Protein AF-A0A353PHM6-F1 (afdb_monomer_lite)

Foldseek 3Di:
DWQVQLEPDPCVLVVLVVLVVVLCVPVVDPPDDSVNFRVLADDDDPLRGHLFHDKDKDQQVPPAQLSVVVVLCVVLDPQKKKKDKDKDQDDPVVVVVCVVLDLWDKAFFPVQFDDPVPVGTIGIIIIIDDPVSDPDSVSVSCCCCPRVVCPQWVKIFIFRNVLVVLVSVQRPDPDDDPVSSVSNSVGTQWMWTHHPVSSIIMITGD

Sequence (206 aa):
MNILDFTSDVSIEAKIIKQLEIIRKIAGRENYNRDYFIKQIGTPDTSLLGSFQSIKFIDVYCKNMKEIYDIIKEIAKDNIMIITEWTFMLFNSDKEDFNKDSHGEIIPAYPNLKDDRNDKPYYKYYCLIDDKSFQTYEEMNIFLENWLRGFDSYSGYIIKKDQIDICKTYLFENKKSLPLEMNFKNSIIGFFSGTHECNTLVVMTK

Secondary structure (DSSP, 8-state):
--GGGGB--TTHHHHHHHHHHHHHHHH--TT--HHHHHHHS----GGGTT-BSEEEEEE-TT--HHHHHHHHHHHH-SSEEEEEEEEE---HHHHHHHHHH-SSEEEEEEEEE---TTSSPPEEEEEEE-GGG-SSHHHHHHHHHHTS---TT--EEEEEGGGHHHHHHHHH-SS--HHHHHHHHHHEEEEEEEEGGGTEEEEEE-

Structure (mmCIF, N/CA/C/O backbone):
data_AF-A0A353PHM6-F1
#
_entry.id   AF-A0A353PHM6-F1
#
loop_
_atom_site.group_PDB
_atom_site.id
_atom_site.type_symbol
_atom_site.label_atom_id
_atom_site.label_alt_id
_atom_site.label_comp_id
_atom_site.label_asym_id
_atom_site.label_entity_id
_atom_site.label_seq_id
_atom_site.pdbx_PDB_ins_code
_atom_site.Cartn_x
_atom_site.Cartn_y
_atom_site.Cartn_z
_atom_site.occupancy
_atom_site.B_iso_or_equiv
_atom_site.auth_seq_id
_atom_site.auth_comp_id
_atom_site.auth_asym_id
_atom_site.auth_atom_id
_atom_site.pdbx_PDB_model_num
ATOM 1 N N . MET A 1 1 ? -5.404 -15.471 -7.646 1.00 77.19 1 MET A N 1
ATOM 2 C CA . MET A 1 1 ? -6.013 -14.147 -7.452 1.00 77.19 1 MET A CA 1
ATOM 3 C C . MET A 1 1 ? -5.019 -13.111 -7.922 1.00 77.19 1 MET A C 1
ATOM 5 O O . MET A 1 1 ? -3.826 -13.325 -7.725 1.00 77.19 1 MET A O 1
ATOM 9 N N . ASN A 1 2 ? -5.471 -12.062 -8.585 1.00 81.69 2 ASN A N 1
ATOM 10 C CA . ASN A 1 2 ? -4.629 -10.970 -9.045 1.00 81.69 2 ASN A CA 1
ATOM 11 C C . ASN A 1 2 ? -5.325 -9.625 -8.789 1.00 81.69 2 ASN A C 1
ATOM 13 O O . ASN A 1 2 ? -6.474 -9.595 -8.355 1.00 81.69 2 ASN A O 1
ATOM 17 N N . ILE A 1 3 ? -4.633 -8.513 -9.044 1.00 80.44 3 ILE A N 1
ATOM 18 C CA . ILE A 1 3 ? -5.159 -7.170 -8.764 1.00 80.44 3 ILE A CA 1
ATOM 19 C C . ILE A 1 3 ? -6.504 -6.865 -9.454 1.00 80.44 3 ILE A C 1
ATOM 21 O O . ILE A 1 3 ? -7.303 -6.102 -8.916 1.00 80.44 3 ILE A O 1
ATOM 25 N N . LEU A 1 4 ? -6.792 -7.498 -10.597 1.00 82.75 4 LEU A N 1
ATOM 26 C CA . LEU A 1 4 ? -8.050 -7.342 -11.335 1.00 82.75 4 LEU A CA 1
ATOM 27 C C . LEU A 1 4 ? -9.253 -7.917 -10.576 1.00 82.75 4 LEU A C 1
ATOM 29 O O . LEU A 1 4 ? -10.362 -7.428 -10.744 1.00 82.75 4 LEU A O 1
ATOM 33 N N . ASP A 1 5 ? -9.049 -8.906 -9.702 1.00 87.06 5 ASP A N 1
ATOM 34 C CA . ASP A 1 5 ? -10.140 -9.521 -8.929 1.00 87.06 5 ASP A CA 1
ATOM 35 C C . ASP A 1 5 ? -10.712 -8.561 -7.860 1.00 87.06 5 ASP A C 1
ATOM 37 O O . ASP A 1 5 ? -11.801 -8.765 -7.315 1.00 87.06 5 ASP A O 1
ATOM 41 N N . PHE A 1 6 ? -9.982 -7.491 -7.535 1.00 88.00 6 PHE A N 1
ATOM 42 C CA . PHE A 1 6 ? -10.329 -6.552 -6.464 1.00 88.00 6 PHE A CA 1
ATOM 43 C C . PHE A 1 6 ? -11.057 -5.302 -6.946 1.00 88.00 6 PHE A C 1
ATOM 45 O O . PHE A 1 6 ? -11.470 -4.467 -6.137 1.00 88.00 6 PHE A O 1
ATOM 52 N N . THR A 1 7 ? -11.230 -5.183 -8.254 1.00 83.38 7 THR A N 1
ATOM 53 C CA . THR A 1 7 ? -11.738 -3.989 -8.904 1.00 83.38 7 THR A CA 1
ATOM 54 C C . THR A 1 7 ? -12.927 -4.313 -9.792 1.00 83.38 7 THR A C 1
ATOM 56 O O . THR A 1 7 ? -12.974 -5.347 -10.451 1.00 83.38 7 THR A O 1
ATOM 59 N N . SER A 1 8 ? -13.915 -3.422 -9.791 1.00 75.50 8 SER A N 1
ATOM 60 C CA . SER A 1 8 ? -15.085 -3.512 -10.667 1.00 75.50 8 SER A CA 1
ATOM 61 C C . SER A 1 8 ? -14.889 -2.816 -12.022 1.00 75.50 8 SER A C 1
ATOM 63 O O . SER A 1 8 ? -15.801 -2.823 -12.850 1.00 75.50 8 SER A O 1
ATOM 65 N N . ASP A 1 9 ? -13.724 -2.209 -12.269 1.00 75.88 9 ASP A N 1
ATOM 66 C CA . ASP A 1 9 ? -13.453 -1.441 -13.483 1.00 75.88 9 ASP A CA 1
ATOM 67 C C . ASP A 1 9 ? -12.959 -2.349 -14.624 1.00 75.88 9 ASP A C 1
ATOM 69 O O . ASP A 1 9 ? -11.822 -2.821 -14.664 1.00 75.88 9 ASP A O 1
ATOM 73 N N . VAL A 1 10 ? -13.836 -2.553 -15.609 1.00 71.88 10 VAL A N 1
ATOM 74 C CA . VAL A 1 10 ? -13.580 -3.377 -16.802 1.00 71.88 10 VAL A CA 1
ATOM 75 C C . VAL A 1 10 ? -12.500 -2.804 -17.731 1.00 71.88 10 VAL A C 1
ATOM 77 O O . VAL A 1 10 ? -12.007 -3.511 -18.606 1.00 71.88 10 VAL A O 1
ATOM 80 N N . SER A 1 11 ? -12.106 -1.536 -17.564 1.00 77.19 11 SER A N 1
ATOM 81 C CA . SER A 1 11 ? -11.100 -0.872 -18.410 1.00 77.19 11 SER A CA 1
ATOM 82 C C . SER A 1 11 ? -9.655 -1.090 -17.949 1.00 77.19 11 SER A C 1
ATOM 84 O O . SER A 1 11 ? -8.713 -0.598 -18.580 1.00 77.19 11 SER A O 1
ATOM 86 N N . ILE A 1 12 ? -9.447 -1.818 -16.851 1.00 77.50 12 ILE A N 1
ATOM 87 C CA . ILE A 1 12 ? -8.139 -1.897 -16.194 1.00 77.50 12 ILE A CA 1
ATOM 88 C C . ILE A 1 12 ? -7.093 -2.616 -17.028 1.00 77.50 12 ILE A C 1
ATOM 90 O O . ILE A 1 12 ? -5.936 -2.198 -17.027 1.00 77.50 12 ILE A O 1
ATOM 94 N N . GLU A 1 13 ? -7.480 -3.630 -17.798 1.00 79.00 13 GLU A N 1
ATOM 95 C CA . GLU A 1 13 ? -6.532 -4.313 -18.676 1.00 79.00 13 GLU A CA 1
ATOM 96 C C . GLU A 1 13 ? -5.909 -3.342 -19.694 1.00 79.00 13 GLU A C 1
ATOM 98 O O . GLU A 1 13 ? -4.688 -3.313 -19.861 1.00 79.00 13 GLU A O 1
ATOM 103 N N . ALA A 1 14 ? -6.716 -2.456 -20.286 1.00 80.25 14 ALA A N 1
ATOM 104 C CA . ALA A 1 14 ? -6.223 -1.421 -21.193 1.00 80.25 14 ALA A CA 1
ATOM 105 C C . ALA A 1 14 ? -5.304 -0.410 -20.480 1.00 80.25 14 ALA A C 1
ATOM 107 O O . ALA A 1 14 ? -4.295 0.019 -21.047 1.00 80.25 14 ALA A O 1
ATOM 108 N N . LYS A 1 15 ? -5.605 -0.055 -19.220 1.00 81.81 15 LYS A N 1
ATOM 109 C CA . LYS A 1 15 ? -4.747 0.820 -18.399 1.00 81.81 15 LYS A CA 1
ATOM 110 C C . LYS A 1 15 ? -3.383 0.178 -18.109 1.00 81.81 15 LYS A C 1
ATOM 112 O O . LYS A 1 15 ? -2.370 0.868 -18.214 1.00 81.81 15 LYS A O 1
ATOM 117 N N . ILE A 1 16 ? -3.344 -1.126 -17.819 1.00 81.94 16 ILE A N 1
ATOM 118 C CA . ILE A 1 16 ? -2.096 -1.881 -17.602 1.00 81.94 16 ILE A CA 1
ATOM 119 C C . ILE A 1 16 ? -1.245 -1.903 -18.871 1.00 81.94 16 ILE A C 1
ATOM 121 O O . ILE A 1 16 ? -0.046 -1.630 -18.809 1.00 81.94 16 ILE A O 1
ATOM 125 N N . ILE A 1 17 ? -1.852 -2.194 -20.026 1.00 82.88 17 ILE A N 1
ATOM 126 C CA . ILE A 1 17 ? -1.135 -2.227 -21.309 1.00 82.88 17 ILE A CA 1
ATOM 127 C C . ILE A 1 17 ? -0.495 -0.864 -21.594 1.00 82.88 17 ILE A C 1
ATOM 129 O O . ILE A 1 17 ? 0.699 -0.796 -21.883 1.00 82.88 17 ILE A O 1
ATOM 133 N N . LYS A 1 18 ? -1.250 0.227 -21.419 1.00 83.88 18 LYS A N 1
ATOM 134 C CA . LYS A 1 18 ? -0.735 1.589 -21.605 1.00 83.88 18 LYS A CA 1
ATOM 135 C C . LYS A 1 18 ? 0.420 1.916 -20.649 1.00 83.88 18 LYS A C 1
ATOM 137 O O . LYS A 1 18 ? 1.398 2.531 -21.069 1.00 83.88 18 LYS A O 1
ATOM 142 N N . GLN A 1 19 ? 0.339 1.499 -19.383 1.00 82.81 19 GLN A N 1
ATOM 143 C CA . GLN A 1 19 ? 1.427 1.706 -18.422 1.00 82.81 19 GLN A CA 1
ATOM 144 C C . GLN A 1 19 ? 2.690 0.934 -18.823 1.00 82.81 19 GLN A C 1
ATOM 146 O O . GLN A 1 19 ? 3.793 1.476 -18.767 1.00 82.81 19 GLN A O 1
ATOM 151 N N . LEU A 1 20 ? 2.542 -0.305 -19.291 1.00 80.88 20 LEU A N 1
ATOM 152 C CA . LEU A 1 20 ? 3.661 -1.106 -19.786 1.00 80.88 20 LEU A CA 1
ATOM 153 C C . LEU A 1 20 ? 4.348 -0.479 -20.997 1.00 80.88 20 LEU A C 1
ATOM 155 O O . LEU A 1 20 ? 5.573 -0.527 -21.090 1.00 80.88 20 LEU A O 1
ATOM 159 N N . GLU A 1 21 ? 3.598 0.146 -21.904 1.00 81.94 21 GLU A N 1
ATOM 160 C CA . GLU A 1 21 ? 4.183 0.901 -23.017 1.00 81.94 21 GLU A CA 1
ATOM 161 C C . GLU A 1 21 ? 5.034 2.082 -22.534 1.00 81.94 21 GLU A C 1
ATOM 163 O O . GLU A 1 21 ? 6.102 2.333 -23.095 1.00 81.94 21 GLU A O 1
ATOM 168 N N . ILE A 1 22 ? 4.591 2.790 -21.491 1.00 80.19 22 ILE A N 1
ATOM 169 C CA . ILE A 1 22 ? 5.352 3.888 -20.879 1.00 80.19 22 ILE A CA 1
ATOM 170 C C . ILE A 1 22 ? 6.633 3.346 -20.234 1.00 80.19 22 ILE A C 1
ATOM 172 O O . ILE A 1 22 ? 7.719 3.835 -20.547 1.00 80.19 22 ILE A O 1
ATOM 176 N N . ILE A 1 23 ? 6.530 2.290 -19.418 1.00 76.25 23 ILE A N 1
ATOM 177 C CA . ILE A 1 23 ? 7.682 1.647 -18.762 1.00 76.25 23 ILE A CA 1
ATOM 178 C C . ILE A 1 23 ? 8.711 1.194 -19.802 1.00 76.25 23 ILE A C 1
ATOM 180 O O . ILE A 1 23 ? 9.900 1.468 -19.652 1.00 76.25 23 ILE A O 1
ATOM 184 N N . ARG A 1 24 ? 8.272 0.538 -20.882 1.00 75.38 24 ARG A N 1
ATOM 185 C CA . ARG A 1 24 ? 9.161 0.078 -21.962 1.00 75.38 24 ARG A CA 1
ATOM 186 C C . ARG A 1 24 ? 9.899 1.241 -22.626 1.00 75.38 24 ARG A C 1
ATOM 188 O O . ARG A 1 24 ? 11.096 1.121 -22.874 1.00 75.38 24 ARG A O 1
ATOM 195 N N . LYS A 1 25 ? 9.211 2.365 -22.867 1.00 77.06 25 LYS A N 1
ATOM 196 C CA . LYS A 1 25 ? 9.802 3.576 -23.462 1.00 77.06 25 LYS A CA 1
ATOM 197 C C . LYS A 1 25 ? 10.816 4.260 -22.543 1.00 77.06 25 LYS A C 1
ATOM 199 O O . LYS A 1 25 ? 11.840 4.716 -23.036 1.00 77.06 25 LYS A O 1
ATOM 204 N N . ILE A 1 26 ? 10.538 4.340 -21.240 1.00 70.00 26 ILE A N 1
ATOM 205 C CA . ILE A 1 26 ? 11.390 5.049 -20.269 1.00 70.00 26 ILE A CA 1
ATOM 206 C C . ILE A 1 26 ? 12.576 4.183 -19.830 1.00 70.00 26 ILE A C 1
ATOM 208 O O . ILE A 1 26 ? 13.708 4.654 -19.796 1.00 70.00 26 ILE A O 1
ATOM 212 N N . ALA A 1 27 ? 12.333 2.911 -19.510 1.00 64.44 27 ALA A N 1
ATOM 213 C CA . ALA A 1 27 ? 13.352 2.023 -18.956 1.00 64.44 27 ALA A CA 1
ATOM 214 C C . ALA A 1 27 ? 14.189 1.301 -20.027 1.00 64.44 27 ALA A C 1
ATOM 216 O O . ALA A 1 27 ? 15.200 0.692 -19.683 1.00 64.44 27 ALA A O 1
ATOM 217 N N . GLY A 1 28 ? 13.762 1.305 -21.298 1.00 62.81 28 GLY A N 1
ATOM 218 C CA . GLY A 1 28 ? 14.409 0.536 -22.371 1.00 62.81 28 GLY A CA 1
ATOM 219 C C . GLY A 1 28 ? 14.336 -0.983 -22.159 1.00 62.81 28 GLY A C 1
ATOM 220 O O . GLY A 1 28 ? 15.187 -1.723 -22.647 1.00 62.81 28 GLY A O 1
ATOM 221 N N . ARG A 1 29 ? 13.357 -1.461 -21.378 1.00 63.47 29 ARG A N 1
ATOM 222 C CA . ARG A 1 29 ? 13.222 -2.868 -20.966 1.00 63.47 29 ARG A CA 1
ATOM 223 C C . ARG A 1 29 ? 12.022 -3.513 -21.655 1.00 63.47 29 ARG A C 1
ATOM 225 O O . ARG A 1 29 ? 10.895 -3.391 -21.183 1.00 63.47 29 ARG A O 1
ATOM 232 N N . GLU A 1 30 ? 12.261 -4.233 -22.749 1.00 63.78 30 GLU A N 1
ATOM 233 C CA . GLU A 1 30 ? 11.205 -4.906 -23.531 1.00 63.78 30 GLU A CA 1
ATOM 234 C C . GLU A 1 30 ? 10.595 -6.137 -22.829 1.00 63.78 30 GLU A C 1
ATOM 236 O O . GLU A 1 30 ? 9.500 -6.576 -23.180 1.00 63.78 30 GLU A O 1
ATOM 241 N N . ASN A 1 31 ? 11.260 -6.666 -21.795 1.00 65.81 31 ASN A N 1
ATOM 242 C CA . ASN A 1 31 ? 10.928 -7.961 -21.187 1.00 65.81 31 ASN A CA 1
ATOM 243 C C . ASN A 1 31 ? 9.680 -7.962 -20.285 1.00 65.81 31 ASN A C 1
ATOM 245 O O . ASN A 1 31 ? 9.190 -9.032 -19.924 1.00 65.81 31 ASN A O 1
ATOM 249 N N . TYR A 1 32 ? 9.140 -6.801 -19.907 1.00 70.50 32 TYR A N 1
ATOM 250 C CA . TYR A 1 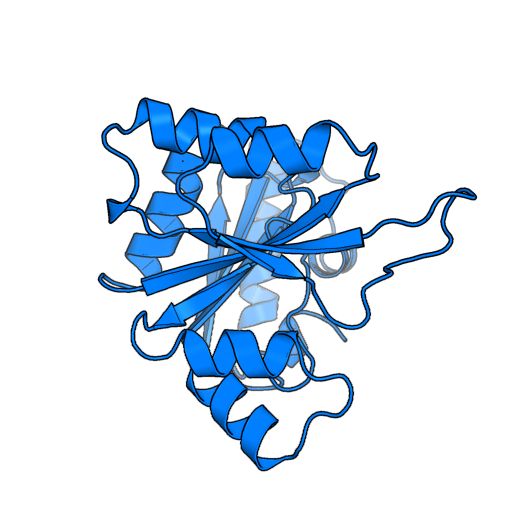32 ? 7.940 -6.748 -19.070 1.00 70.50 32 TYR A CA 1
ATOM 251 C C . TYR A 1 32 ? 6.684 -6.944 -19.918 1.00 70.50 32 TYR A C 1
ATOM 253 O O . TYR A 1 32 ? 6.372 -6.122 -20.782 1.00 70.50 32 TYR A O 1
ATOM 261 N N . ASN A 1 33 ? 5.944 -8.026 -19.675 1.00 75.62 33 ASN A N 1
ATOM 262 C CA . ASN A 1 33 ? 4.617 -8.262 -20.247 1.00 75.62 33 ASN A CA 1
ATOM 263 C C . ASN A 1 33 ? 3.517 -8.109 -19.178 1.00 75.62 33 ASN A C 1
ATOM 265 O O . ASN A 1 33 ? 3.809 -7.963 -17.990 1.00 75.62 33 ASN A O 1
ATOM 269 N N . ARG A 1 34 ? 2.247 -8.126 -19.610 1.00 80.62 34 ARG A N 1
ATOM 270 C CA . ARG A 1 34 ? 1.072 -7.963 -18.735 1.00 80.62 34 ARG A CA 1
ATOM 271 C C . ARG A 1 34 ? 1.111 -8.910 -17.538 1.00 80.62 34 ARG A C 1
ATOM 273 O O . ARG A 1 34 ? 0.949 -8.471 -16.405 1.00 80.62 34 ARG A O 1
ATOM 280 N N . ASP A 1 35 ? 1.348 -10.191 -17.791 1.00 81.81 35 ASP A N 1
ATOM 281 C CA . ASP A 1 35 ? 1.270 -11.223 -16.757 1.00 81.81 35 ASP A CA 1
ATOM 282 C C . ASP A 1 35 ? 2.418 -11.114 -15.754 1.00 81.81 35 ASP A C 1
ATOM 284 O O . ASP A 1 35 ? 2.209 -11.340 -14.564 1.00 81.81 35 ASP A O 1
ATOM 288 N N . TYR A 1 36 ? 3.613 -10.730 -16.211 1.00 79.62 36 TYR A N 1
ATOM 289 C CA . TYR A 1 36 ? 4.734 -10.410 -15.332 1.00 79.62 36 TYR A CA 1
ATOM 290 C C . TYR A 1 36 ? 4.375 -9.249 -14.404 1.00 79.62 36 TYR A C 1
ATOM 292 O O . TYR A 1 36 ? 4.471 -9.377 -13.189 1.00 79.62 36 TYR A O 1
ATOM 300 N N . PHE A 1 37 ? 3.894 -8.141 -14.967 1.00 80.25 37 PHE A N 1
ATOM 301 C CA . PHE A 1 37 ? 3.570 -6.939 -14.203 1.00 80.25 37 PHE A CA 1
ATOM 302 C C . PHE A 1 37 ? 2.471 -7.183 -13.168 1.00 80.25 37 PHE A C 1
ATOM 304 O O . PHE A 1 37 ? 2.629 -6.825 -12.006 1.00 80.25 37 PHE A O 1
ATOM 311 N N . ILE A 1 38 ? 1.399 -7.876 -13.557 1.00 79.38 38 ILE A N 1
ATOM 312 C CA . ILE A 1 38 ? 0.312 -8.244 -12.644 1.00 79.38 38 ILE A CA 1
ATOM 313 C C . ILE A 1 38 ? 0.810 -9.139 -11.501 1.00 79.38 38 ILE A C 1
ATOM 315 O O . ILE A 1 38 ? 0.350 -8.979 -10.375 1.00 79.38 38 ILE A O 1
ATOM 319 N N . LYS A 1 39 ? 1.738 -10.069 -11.766 1.00 79.50 39 LYS A N 1
ATOM 320 C CA . LYS A 1 39 ? 2.296 -10.961 -10.735 1.00 79.50 39 LYS A CA 1
ATOM 321 C C . LYS A 1 39 ? 3.179 -10.241 -9.719 1.00 79.50 39 LYS A C 1
ATOM 323 O O . LYS A 1 39 ? 3.280 -10.722 -8.596 1.00 79.50 39 LYS A O 1
ATOM 328 N N . GLN A 1 40 ? 3.820 -9.143 -10.115 1.00 78.62 40 GLN A N 1
ATOM 329 C CA . GLN A 1 40 ? 4.699 -8.375 -9.230 1.00 78.62 40 GLN A CA 1
ATOM 330 C C . GLN A 1 40 ? 3.937 -7.396 -8.335 1.00 78.62 40 GLN A C 1
ATOM 332 O O . GLN A 1 40 ? 4.471 -6.949 -7.324 1.00 78.62 40 GLN A O 1
ATOM 337 N N . ILE A 1 41 ? 2.693 -7.059 -8.679 1.00 80.81 41 ILE A N 1
ATOM 338 C CA . ILE A 1 41 ? 1.866 -6.202 -7.835 1.00 80.81 41 ILE A CA 1
ATOM 339 C C . ILE A 1 41 ? 1.239 -7.056 -6.732 1.00 80.81 41 ILE A C 1
ATOM 341 O O . ILE A 1 41 ? 0.520 -8.023 -6.994 1.00 80.81 41 ILE A O 1
ATOM 345 N N . GLY A 1 42 ? 1.493 -6.673 -5.486 1.00 80.19 42 GLY A N 1
ATOM 346 C CA . GLY A 1 42 ? 0.876 -7.272 -4.314 1.00 80.19 42 GLY A CA 1
ATOM 347 C C . GLY A 1 42 ? -0.647 -7.157 -4.352 1.00 80.19 42 GLY A C 1
ATOM 348 O O . GLY A 1 42 ? -1.219 -6.185 -4.846 1.00 80.19 42 GLY A O 1
ATOM 349 N N . THR A 1 43 ? -1.319 -8.163 -3.805 1.00 84.88 43 THR A N 1
ATOM 350 C CA . THR A 1 43 ? -2.779 -8.189 -3.681 1.00 84.88 43 THR A CA 1
ATOM 351 C C . THR A 1 43 ? -3.199 -7.940 -2.234 1.00 84.88 43 THR A C 1
ATOM 353 O O . THR A 1 43 ? -2.549 -8.468 -1.327 1.00 84.88 43 THR A O 1
ATOM 356 N N . PRO A 1 44 ? -4.292 -7.197 -1.994 1.00 86.50 44 PRO A N 1
ATOM 357 C CA . PRO A 1 44 ? -4.842 -7.028 -0.655 1.00 86.50 44 PRO A CA 1
ATOM 358 C C . PRO A 1 44 ? -5.467 -8.330 -0.122 1.00 86.50 44 PRO A C 1
ATOM 360 O O . PRO A 1 44 ? -5.568 -9.337 -0.825 1.00 86.50 44 PRO A O 1
ATOM 363 N N . ASP A 1 45 ? -5.899 -8.304 1.139 1.00 86.44 45 ASP A N 1
ATOM 364 C CA . ASP A 1 45 ? -6.644 -9.395 1.776 1.00 86.44 45 ASP A CA 1
ATOM 365 C C . ASP A 1 45 ? -7.928 -9.740 0.993 1.00 86.44 45 ASP A C 1
ATOM 367 O O . ASP A 1 45 ? -8.634 -8.862 0.493 1.00 86.44 45 ASP A O 1
ATOM 371 N N . THR A 1 46 ? -8.247 -11.033 0.892 1.00 88.38 46 THR A N 1
ATOM 372 C CA . THR A 1 46 ? -9.349 -11.556 0.065 1.00 88.38 46 THR A CA 1
ATOM 373 C C . THR A 1 46 ? -10.731 -11.055 0.487 1.00 88.38 46 THR A C 1
ATOM 375 O O . THR A 1 46 ? -11.648 -11.034 -0.333 1.00 88.38 46 THR A O 1
ATOM 378 N N . SER A 1 47 ? -10.893 -10.593 1.731 1.00 88.00 47 SER A N 1
ATOM 379 C CA . SER A 1 47 ? -12.114 -9.907 2.187 1.00 88.00 47 SER A CA 1
ATOM 380 C C . SER A 1 47 ? -12.444 -8.650 1.365 1.00 88.00 47 SER A C 1
ATOM 382 O O . SER A 1 47 ? -13.600 -8.228 1.303 1.00 88.00 47 SER A O 1
ATOM 384 N N . LEU A 1 48 ? -11.453 -8.069 0.678 1.00 91.06 48 LEU A N 1
ATOM 385 C CA . LEU A 1 48 ? -11.594 -6.859 -0.129 1.00 91.06 48 LEU A CA 1
ATOM 386 C C . LEU A 1 48 ? -11.947 -7.134 -1.598 1.00 91.06 48 LEU A C 1
ATOM 388 O O . LEU A 1 48 ? -11.998 -6.186 -2.384 1.00 91.06 48 LEU A O 1
ATOM 392 N N . LEU A 1 49 ? -12.247 -8.376 -1.988 1.00 91.12 49 LEU A N 1
ATOM 393 C CA . LEU A 1 49 ? -12.695 -8.695 -3.349 1.00 91.12 49 LEU A CA 1
ATOM 394 C C . LEU A 1 49 ? -13.838 -7.771 -3.814 1.00 91.12 49 LEU A C 1
ATOM 396 O O . LEU A 1 49 ? -14.778 -7.481 -3.060 1.00 91.12 49 LEU A O 1
ATOM 400 N N . GLY A 1 50 ? -13.706 -7.267 -5.047 1.00 88.06 50 GLY A N 1
ATOM 401 C CA . GLY A 1 50 ? -14.639 -6.322 -5.672 1.00 88.06 50 GLY A CA 1
ATOM 402 C C . GLY A 1 50 ? -14.882 -5.014 -4.906 1.00 88.06 50 GLY A C 1
ATOM 403 O O . GLY A 1 50 ? -15.949 -4.422 -5.058 1.00 88.06 50 GLY A O 1
ATOM 404 N N . SER A 1 51 ? -13.965 -4.582 -4.033 1.00 89.81 51 SER A N 1
ATOM 405 C CA . SER A 1 51 ? -14.198 -3.414 -3.163 1.00 89.81 51 SER A CA 1
ATOM 406 C C . SER A 1 51 ? -13.722 -2.091 -3.749 1.00 89.81 51 SER A C 1
ATOM 408 O O . SER A 1 51 ? -14.141 -1.054 -3.244 1.00 89.81 51 SER A O 1
ATOM 410 N N . PHE A 1 52 ? -12.862 -2.098 -4.769 1.00 90.88 52 PHE A N 1
ATOM 411 C CA . PHE A 1 52 ? -12.277 -0.876 -5.323 1.00 90.88 52 PHE A CA 1
ATOM 412 C C . PHE A 1 52 ? -12.924 -0.491 -6.656 1.00 90.88 52 PHE A C 1
ATOM 414 O O . PHE A 1 52 ? -13.117 -1.327 -7.540 1.00 90.88 52 PHE A O 1
ATOM 421 N N . GLN A 1 53 ? -13.240 0.792 -6.809 1.00 88.56 53 GLN A N 1
ATOM 422 C CA . GLN A 1 53 ? -13.875 1.341 -8.011 1.00 88.56 53 GLN A CA 1
ATOM 423 C C . GLN A 1 53 ? -12.856 1.932 -8.981 1.00 88.56 53 GLN A C 1
ATOM 425 O O . GLN A 1 53 ? -13.126 2.035 -10.176 1.00 88.56 53 GLN A O 1
ATOM 430 N N . SER A 1 54 ? -11.690 2.342 -8.478 1.00 87.31 54 SER A N 1
ATOM 431 C CA . SER A 1 54 ? -10.672 3.004 -9.282 1.00 87.31 54 SER A CA 1
ATOM 432 C C . SER A 1 54 ? -9.294 2.392 -9.068 1.00 87.31 54 SER A C 1
ATOM 434 O O . SER A 1 54 ? -8.980 1.879 -7.994 1.00 87.31 54 SER A O 1
ATOM 436 N N . ILE A 1 55 ? -8.468 2.471 -10.110 1.00 87.25 55 ILE A N 1
ATOM 437 C CA . ILE A 1 55 ? -7.046 2.146 -10.071 1.00 87.25 55 ILE A CA 1
ATOM 438 C C . ILE A 1 55 ? -6.267 3.257 -10.772 1.00 87.25 55 ILE A C 1
ATOM 440 O O . ILE A 1 55 ? -6.661 3.735 -11.846 1.00 87.25 55 ILE A O 1
ATOM 444 N N . LYS A 1 56 ? -5.152 3.659 -10.170 1.00 88.12 56 LYS A N 1
ATOM 445 C CA . LYS A 1 56 ? -4.178 4.584 -10.745 1.00 88.12 56 LYS A CA 1
ATOM 446 C C . LYS A 1 56 ? -2.829 3.890 -10.844 1.00 88.12 56 LYS A C 1
ATOM 448 O O . LYS A 1 56 ? -2.381 3.294 -9.872 1.00 88.12 56 LYS A O 1
ATOM 453 N N . PHE A 1 57 ? -2.197 4.009 -12.006 1.00 86.56 57 PHE A N 1
ATOM 454 C CA . PHE A 1 57 ? -0.804 3.633 -12.225 1.00 86.56 57 PHE A CA 1
ATOM 455 C C . PHE A 1 57 ? 0.024 4.909 -12.267 1.00 86.56 57 PHE A C 1
ATOM 457 O O . PHE A 1 57 ? -0.355 5.867 -12.943 1.00 86.56 57 PHE A O 1
ATOM 464 N N . ILE A 1 58 ? 1.107 4.938 -11.504 1.00 87.25 58 ILE A N 1
ATOM 465 C CA . ILE A 1 58 ? 1.889 6.141 -11.253 1.00 87.25 58 ILE A CA 1
ATOM 466 C C . ILE A 1 58 ? 3.351 5.786 -11.452 1.00 87.25 58 ILE A C 1
ATOM 468 O O . ILE A 1 58 ? 3.857 4.857 -10.827 1.00 87.25 58 ILE A O 1
ATOM 472 N N . ASP A 1 59 ? 4.013 6.533 -12.329 1.00 85.81 59 ASP A N 1
ATOM 473 C CA . ASP A 1 59 ? 5.459 6.461 -12.488 1.00 85.81 59 ASP A CA 1
ATOM 474 C C . ASP A 1 59 ? 6.133 7.101 -11.269 1.00 85.81 59 ASP A C 1
ATOM 476 O O . ASP A 1 59 ? 5.893 8.269 -10.937 1.00 85.81 59 ASP A O 1
ATOM 480 N N . VAL A 1 60 ? 6.943 6.305 -10.581 1.00 85.44 60 VAL A N 1
ATOM 481 C CA . VAL A 1 60 ? 7.715 6.720 -9.410 1.00 85.44 60 VAL A CA 1
ATOM 482 C C . VAL A 1 60 ? 9.218 6.682 -9.674 1.00 85.44 60 VAL A C 1
ATOM 484 O O . VAL A 1 60 ? 10.012 6.703 -8.735 1.00 85.44 60 VAL A O 1
ATOM 487 N N . TYR A 1 61 ? 9.630 6.663 -10.944 1.00 84.06 61 TYR A N 1
ATOM 488 C CA . TYR A 1 61 ? 11.033 6.777 -11.318 1.00 84.06 61 TYR A CA 1
ATOM 489 C C . TYR A 1 61 ? 11.666 8.030 -10.697 1.00 84.06 61 TYR A C 1
ATOM 491 O O . TYR A 1 61 ? 11.119 9.131 -10.780 1.00 84.06 61 TYR A O 1
ATOM 499 N N . CYS A 1 62 ? 12.824 7.841 -10.061 1.00 82.38 62 CYS A N 1
ATOM 500 C CA . CYS A 1 62 ? 13.566 8.870 -9.327 1.00 82.38 62 CYS A CA 1
ATOM 501 C C . CYS A 1 62 ? 12.824 9.532 -8.149 1.00 82.38 62 CYS A C 1
ATOM 503 O O . CYS A 1 62 ? 13.299 10.559 -7.668 1.00 82.38 62 CYS A O 1
ATOM 505 N N . LYS A 1 63 ? 11.705 8.974 -7.665 1.00 87.00 63 LYS A N 1
ATOM 506 C CA . LYS A 1 63 ? 11.038 9.468 -6.450 1.00 87.00 63 LYS A CA 1
ATOM 507 C C . LYS A 1 63 ? 11.606 8.806 -5.198 1.00 87.00 63 LYS A C 1
ATOM 509 O O . LYS A 1 63 ? 11.801 7.590 -5.177 1.00 87.00 63 LYS A O 1
ATOM 514 N N . ASN A 1 64 ? 11.822 9.589 -4.146 1.00 86.38 64 ASN A N 1
ATOM 515 C CA . ASN A 1 64 ? 12.126 9.070 -2.812 1.00 86.38 64 ASN A CA 1
ATOM 516 C C . ASN A 1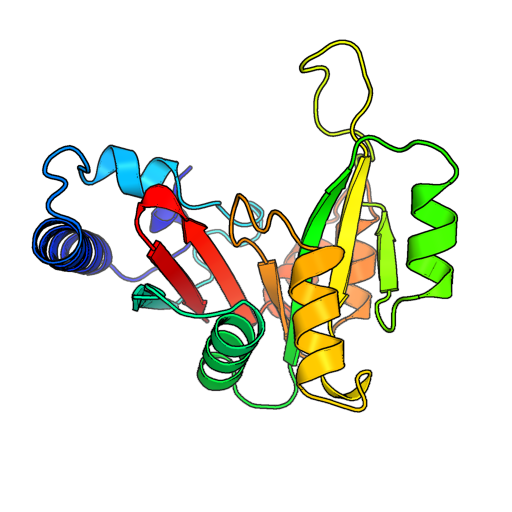 64 ? 10.852 8.575 -2.095 1.00 86.38 64 ASN A C 1
ATOM 518 O O . ASN A 1 64 ? 9.725 8.761 -2.566 1.00 86.38 64 ASN A O 1
ATOM 522 N N . MET A 1 65 ? 11.022 7.923 -0.942 1.00 83.75 65 MET A N 1
ATOM 523 C CA . MET A 1 65 ? 9.905 7.281 -0.236 1.00 83.75 65 MET A CA 1
ATOM 524 C C . MET A 1 65 ? 8.890 8.282 0.309 1.00 83.75 65 MET A C 1
ATOM 526 O O . MET A 1 65 ? 7.687 8.006 0.304 1.00 83.75 65 MET A O 1
ATOM 530 N N . LYS A 1 66 ? 9.342 9.463 0.734 1.00 87.12 66 LYS A N 1
ATOM 531 C CA . LYS A 1 66 ? 8.443 10.519 1.194 1.00 87.12 66 LYS A CA 1
ATOM 532 C C . LYS A 1 66 ? 7.612 11.111 0.051 1.00 87.12 66 LYS A C 1
ATOM 534 O O . LYS A 1 66 ? 6.416 11.321 0.234 1.00 87.12 66 LYS A O 1
ATOM 539 N N . GLU A 1 67 ? 8.187 11.290 -1.137 1.00 90.00 67 GLU A N 1
ATOM 540 C CA . GLU A 1 67 ? 7.438 11.703 -2.333 1.00 90.00 67 GLU A CA 1
ATOM 541 C C . GLU A 1 67 ? 6.370 10.671 -2.720 1.00 90.00 67 GLU A C 1
ATOM 543 O O . GLU A 1 67 ? 5.248 11.035 -3.074 1.00 90.00 67 GLU A O 1
ATOM 548 N N . ILE A 1 68 ? 6.696 9.377 -2.634 1.00 87.75 68 ILE A N 1
ATOM 549 C CA . ILE A 1 68 ? 5.734 8.290 -2.866 1.00 87.75 68 ILE A CA 1
ATOM 550 C C . ILE A 1 68 ? 4.601 8.346 -1.831 1.00 87.75 68 ILE A C 1
ATOM 552 O O . ILE A 1 68 ? 3.429 8.254 -2.203 1.00 87.75 68 ILE A O 1
ATOM 556 N N . TYR A 1 69 ? 4.930 8.543 -0.552 1.00 87.75 69 TYR A N 1
ATOM 557 C CA . TYR A 1 69 ? 3.942 8.720 0.513 1.00 87.75 69 TYR A CA 1
ATOM 558 C C . TYR A 1 69 ? 3.007 9.909 0.236 1.00 87.75 69 TYR A C 1
ATOM 560 O O . TYR A 1 69 ? 1.786 9.771 0.342 1.00 87.75 69 TYR A O 1
ATOM 568 N N . ASP A 1 70 ? 3.559 11.055 -0.168 1.00 89.19 70 ASP A N 1
ATOM 569 C CA . ASP A 1 70 ? 2.780 12.264 -0.454 1.00 89.19 70 ASP A CA 1
ATOM 570 C C . ASP A 1 70 ? 1.802 12.058 -1.613 1.00 89.19 70 ASP A C 1
ATOM 572 O O . ASP A 1 70 ? 0.644 12.465 -1.514 1.00 89.19 70 ASP A O 1
ATOM 576 N N . ILE A 1 71 ? 2.214 11.337 -2.661 1.00 90.50 71 ILE A N 1
ATOM 577 C CA . ILE A 1 71 ? 1.329 10.953 -3.770 1.00 90.50 71 ILE A CA 1
ATOM 578 C C . ILE A 1 71 ? 0.156 10.096 -3.274 1.00 90.50 71 ILE A C 1
ATOM 580 O O . ILE A 1 71 ? -0.993 10.325 -3.664 1.00 90.50 71 ILE A O 1
ATOM 584 N N . ILE A 1 72 ? 0.424 9.097 -2.423 1.00 89.44 72 ILE A N 1
ATOM 585 C CA . ILE A 1 72 ? -0.628 8.228 -1.868 1.00 89.44 72 ILE A CA 1
ATOM 586 C C . ILE A 1 72 ? -1.622 9.067 -1.065 1.00 89.44 72 ILE A C 1
ATOM 588 O O . ILE A 1 72 ? -2.837 8.918 -1.232 1.00 89.44 72 ILE A O 1
ATOM 592 N N . LYS A 1 73 ? -1.112 9.973 -0.229 1.00 87.56 73 LYS A N 1
ATOM 593 C CA . LYS A 1 73 ? -1.926 10.861 0.599 1.00 87.56 73 LYS A CA 1
ATOM 594 C C . LYS A 1 73 ? -2.778 11.811 -0.243 1.00 87.56 73 LYS A C 1
ATOM 596 O O . LYS A 1 73 ? -3.969 11.950 0.025 1.00 87.56 73 LYS A O 1
ATOM 601 N N . GLU A 1 74 ? -2.215 12.397 -1.296 1.00 89.38 74 GLU A N 1
ATOM 602 C CA . GLU A 1 74 ? -2.952 13.266 -2.219 1.00 89.38 74 GLU A CA 1
ATOM 603 C C . GLU A 1 74 ? -4.126 12.519 -2.876 1.00 89.38 74 GLU A C 1
ATOM 605 O O . GLU A 1 74 ? -5.245 13.032 -2.950 1.00 89.38 74 GLU A O 1
ATOM 610 N N . ILE A 1 75 ? -3.907 11.269 -3.295 1.00 86.81 75 ILE A N 1
ATOM 611 C CA . ILE A 1 75 ? -4.949 10.432 -3.909 1.00 86.81 75 ILE A CA 1
ATOM 612 C C . ILE A 1 75 ? -6.045 10.067 -2.906 1.00 86.81 75 ILE A C 1
ATOM 614 O O . ILE A 1 75 ? -7.227 10.056 -3.258 1.00 86.81 75 ILE A O 1
ATOM 618 N N . ALA A 1 76 ? -5.656 9.756 -1.675 1.00 81.69 76 ALA A N 1
ATOM 619 C CA . ALA A 1 76 ? -6.556 9.310 -0.624 1.00 81.69 76 ALA A CA 1
ATOM 620 C C . ALA A 1 76 ? -7.309 10.445 0.092 1.00 81.69 76 ALA A C 1
ATOM 622 O O . ALA A 1 76 ? -8.288 10.160 0.789 1.00 81.69 76 ALA A O 1
ATOM 623 N N . LYS A 1 77 ? -6.904 11.704 -0.144 1.00 79.06 77 LYS A N 1
ATOM 624 C CA . LYS A 1 77 ? -7.334 12.926 0.562 1.00 79.06 77 LYS A CA 1
ATOM 625 C C . LYS A 1 77 ? -6.795 13.000 2.000 1.00 79.06 77 LYS A C 1
ATOM 627 O O . LYS A 1 77 ? -6.278 12.030 2.547 1.00 79.06 77 LYS A O 1
ATOM 632 N N . ASP A 1 78 ? -6.910 14.176 2.617 1.00 64.94 78 ASP A N 1
ATOM 633 C CA . ASP A 1 78 ? -6.416 14.428 3.974 1.00 64.94 78 ASP A CA 1
ATOM 634 C C . ASP A 1 78 ? -7.190 13.649 5.058 1.00 64.94 78 ASP A C 1
ATOM 636 O O . ASP A 1 78 ? -8.390 13.402 4.934 1.00 64.94 78 ASP A O 1
ATOM 640 N N . ASN A 1 79 ? -6.500 13.332 6.163 1.00 72.31 79 ASN A N 1
ATOM 641 C CA . ASN A 1 79 ? -6.971 12.561 7.332 1.00 72.31 79 ASN A CA 1
ATOM 642 C C . ASN A 1 79 ? -7.028 11.032 7.156 1.00 72.31 79 ASN A C 1
ATOM 644 O O . ASN A 1 79 ? -7.976 10.352 7.566 1.00 72.31 79 ASN A O 1
ATOM 648 N N . ILE A 1 80 ? -5.962 10.495 6.579 1.00 80.94 80 ILE A N 1
ATOM 649 C CA . ILE A 1 80 ? -5.761 9.064 6.393 1.00 80.94 80 ILE A CA 1
ATOM 650 C C . ILE A 1 80 ? -4.606 8.568 7.250 1.00 80.94 80 ILE A C 1
ATOM 652 O O . ILE A 1 80 ? -3.825 9.350 7.787 1.00 80.94 80 ILE A O 1
ATOM 656 N N . MET A 1 81 ? -4.489 7.255 7.342 1.00 80.75 81 MET A N 1
ATOM 657 C CA . MET A 1 81 ? -3.312 6.592 7.872 1.00 80.75 81 MET A CA 1
ATOM 658 C C . MET A 1 81 ? -2.960 5.424 6.974 1.00 80.75 81 MET A C 1
ATOM 660 O O . MET A 1 81 ? -3.828 4.825 6.329 1.00 80.75 81 MET A O 1
ATOM 664 N N . ILE A 1 82 ? -1.667 5.146 6.903 1.00 80.94 82 ILE A N 1
ATOM 665 C CA . ILE A 1 82 ? -1.137 4.070 6.085 1.00 80.94 82 ILE A CA 1
ATOM 666 C C . ILE A 1 82 ? -0.721 2.935 7.004 1.00 80.94 82 ILE A C 1
ATOM 668 O O . ILE A 1 82 ? 0.000 3.149 7.978 1.00 80.94 82 ILE A O 1
ATOM 672 N N . ILE A 1 83 ? -1.194 1.736 6.674 1.00 76.75 83 ILE A N 1
ATOM 673 C CA . ILE A 1 83 ? -0.761 0.495 7.303 1.00 76.75 83 ILE A CA 1
ATOM 674 C C . ILE A 1 83 ? 0.032 -0.287 6.268 1.00 76.75 83 ILE A C 1
ATOM 676 O O . ILE A 1 83 ? -0.544 -0.761 5.289 1.00 76.75 83 ILE A O 1
ATOM 680 N N . THR A 1 84 ? 1.332 -0.448 6.478 1.00 74.31 84 THR A N 1
ATOM 681 C CA . THR A 1 84 ? 2.175 -1.257 5.589 1.00 74.31 84 THR A CA 1
ATOM 682 C C . THR A 1 84 ? 2.668 -2.508 6.289 1.00 74.31 84 THR A C 1
ATOM 684 O O . THR A 1 84 ? 2.935 -2.487 7.490 1.00 74.31 84 THR A O 1
ATOM 687 N N . GLU A 1 85 ? 2.768 -3.604 5.539 1.00 71.75 85 GLU A N 1
ATOM 688 C CA . GLU A 1 85 ? 3.435 -4.814 6.016 1.00 71.75 85 GLU A CA 1
ATOM 689 C C . GLU A 1 85 ? 4.937 -4.542 6.161 1.00 71.75 85 GLU A C 1
ATOM 691 O O . GLU A 1 85 ? 5.558 -3.934 5.290 1.00 71.75 85 GLU A O 1
ATOM 696 N N . TRP A 1 86 ? 5.507 -5.012 7.265 1.00 67.75 86 TRP A N 1
ATOM 697 C CA . TRP A 1 86 ? 6.934 -5.021 7.537 1.00 67.75 86 TRP A CA 1
ATOM 698 C C . TRP A 1 86 ? 7.338 -6.440 7.946 1.00 67.75 86 TRP A C 1
ATOM 700 O O . TRP A 1 86 ? 6.844 -6.979 8.938 1.00 67.75 86 TRP A O 1
ATOM 710 N N . THR A 1 87 ? 8.192 -7.082 7.150 1.00 60.53 87 THR A N 1
ATOM 711 C CA . THR A 1 87 ? 8.724 -8.423 7.433 1.00 60.53 87 THR A CA 1
ATOM 712 C C . THR A 1 87 ? 10.191 -8.320 7.802 1.00 60.53 87 THR A C 1
ATOM 714 O O . THR A 1 87 ? 10.974 -7.776 7.024 1.00 60.53 87 THR A O 1
ATOM 717 N N . PHE A 1 88 ? 10.576 -8.871 8.951 1.00 61.66 88 PHE A N 1
ATOM 718 C CA . PHE A 1 88 ? 11.956 -8.803 9.428 1.00 61.66 88 PHE A CA 1
ATOM 719 C C . PHE A 1 88 ? 12.421 -10.147 10.017 1.00 61.66 88 PHE A C 1
ATOM 721 O O . PHE A 1 88 ? 11.639 -10.870 10.645 1.00 61.66 88 PHE A O 1
ATOM 728 N N . MET A 1 89 ? 13.703 -10.482 9.822 1.00 55.94 89 MET A N 1
ATOM 729 C CA . MET A 1 89 ? 14.373 -11.584 10.526 1.00 55.94 89 MET A CA 1
ATOM 730 C C . MET A 1 89 ? 14.808 -11.085 11.900 1.00 55.94 89 MET A C 1
ATOM 732 O O . MET A 1 89 ? 15.876 -10.500 12.028 1.00 55.94 89 MET A O 1
ATOM 736 N N . LEU A 1 90 ? 13.981 -11.260 12.927 1.00 53.84 90 LEU A N 1
ATOM 737 C CA . LEU A 1 90 ? 14.279 -10.665 14.230 1.00 53.84 90 LEU A CA 1
ATOM 738 C C . LEU A 1 90 ? 15.514 -11.283 14.900 1.00 53.84 90 LEU A C 1
ATOM 740 O O . LEU A 1 90 ? 15.490 -12.437 15.332 1.00 53.84 90 LEU A O 1
ATOM 744 N N . PHE A 1 91 ? 16.547 -10.457 15.081 1.00 52.69 91 PHE A N 1
ATOM 745 C CA . PHE A 1 91 ? 17.411 -10.500 16.257 1.00 52.69 91 PHE A CA 1
ATOM 746 C C . PHE A 1 91 ? 16.800 -9.583 17.333 1.00 52.69 91 PHE A C 1
ATOM 748 O O . PHE A 1 91 ? 16.184 -8.570 17.013 1.00 52.69 91 PHE A O 1
ATOM 755 N N . ASN A 1 92 ? 16.932 -9.923 18.621 1.00 53.62 92 ASN A N 1
ATOM 756 C CA . ASN A 1 92 ? 16.279 -9.180 19.716 1.00 53.62 92 ASN A CA 1
ATOM 757 C C . ASN A 1 92 ? 16.654 -7.681 19.791 1.00 53.62 92 ASN A C 1
ATOM 759 O O . ASN A 1 92 ? 15.880 -6.911 20.352 1.00 53.62 92 ASN A O 1
ATOM 763 N N . SER A 1 93 ? 17.794 -7.266 19.228 1.00 53.78 93 SER A N 1
ATOM 764 C CA . SER A 1 93 ? 18.240 -5.864 19.179 1.00 53.78 93 SER A CA 1
ATOM 765 C C . SER A 1 93 ? 17.319 -4.972 18.345 1.00 53.78 93 SER A C 1
ATOM 767 O O . SER A 1 93 ? 16.944 -3.886 18.776 1.00 53.78 93 SER A O 1
ATOM 769 N N . ASP A 1 94 ? 16.862 -5.464 17.195 1.00 57.09 94 ASP A N 1
ATOM 770 C CA . ASP A 1 94 ? 16.266 -4.609 16.160 1.00 57.09 94 ASP A CA 1
ATOM 771 C C . ASP A 1 94 ? 14.832 -4.176 16.522 1.00 57.09 94 ASP A C 1
ATOM 773 O O . ASP A 1 94 ? 14.352 -3.123 16.104 1.00 57.09 94 ASP A O 1
ATOM 777 N N . LYS A 1 95 ? 14.150 -4.961 17.373 1.00 57.00 95 LYS A N 1
ATOM 778 C CA . LYS A 1 95 ? 12.838 -4.608 17.943 1.00 57.00 95 LYS A CA 1
ATOM 779 C C . LYS A 1 95 ? 12.933 -3.477 18.962 1.00 57.00 95 LYS A C 1
ATOM 781 O O . LYS A 1 95 ? 12.025 -2.651 19.054 1.00 57.00 95 LYS A O 1
ATOM 786 N N . GLU A 1 96 ? 13.973 -3.493 19.792 1.00 57.41 96 GLU A N 1
ATOM 787 C CA . GLU A 1 96 ? 14.162 -2.457 20.803 1.00 57.41 96 GLU A CA 1
ATOM 788 C C . GLU A 1 96 ? 14.558 -1.132 20.164 1.00 57.41 96 GLU A C 1
ATOM 790 O O . GLU A 1 96 ? 14.054 -0.097 20.594 1.00 57.41 96 GLU A O 1
ATOM 795 N N . ASP A 1 97 ? 15.388 -1.173 19.124 1.00 57.69 97 ASP A N 1
ATOM 796 C CA . ASP A 1 97 ? 15.818 0.017 18.393 1.00 57.69 97 ASP A CA 1
ATOM 797 C C . ASP A 1 97 ? 14.651 0.642 17.609 1.00 57.69 97 ASP A C 1
ATOM 799 O O . ASP A 1 97 ? 14.456 1.853 17.679 1.00 57.69 97 ASP A O 1
ATOM 803 N N . PHE A 1 98 ? 13.766 -0.165 16.999 1.00 59.72 98 PHE A N 1
ATOM 804 C CA . PHE A 1 98 ? 12.545 0.363 16.371 1.00 59.72 98 PHE A CA 1
ATOM 805 C C . PHE A 1 98 ? 11.674 1.119 17.382 1.00 59.72 98 PHE A C 1
ATOM 807 O O . PHE A 1 98 ? 11.282 2.258 17.142 1.00 59.72 98 PHE A O 1
ATOM 814 N N . ASN A 1 99 ? 11.369 0.507 18.531 1.00 58.28 99 ASN A N 1
ATOM 815 C CA . ASN A 1 99 ? 10.486 1.116 19.534 1.00 58.28 99 ASN A CA 1
ATOM 816 C C . ASN A 1 99 ? 11.097 2.355 20.212 1.00 58.28 99 ASN A C 1
ATOM 818 O O . ASN A 1 99 ? 10.354 3.149 20.787 1.00 58.28 99 ASN A O 1
ATOM 822 N N . LYS A 1 100 ? 12.429 2.499 20.197 1.00 54.59 100 LYS A N 1
ATOM 823 C CA . LYS A 1 100 ? 13.139 3.659 20.755 1.00 54.59 100 LYS A CA 1
ATOM 824 C C . LYS A 1 100 ? 13.206 4.829 19.768 1.00 54.59 100 LYS A C 1
ATOM 826 O O . LYS A 1 100 ? 13.108 5.968 20.216 1.00 54.59 100 LYS A O 1
ATOM 831 N N . ASP A 1 101 ? 13.310 4.548 18.468 1.00 51.25 101 ASP A N 1
ATOM 832 C CA . ASP A 1 101 ? 13.620 5.556 17.444 1.00 51.25 101 ASP A CA 1
ATOM 833 C C . ASP A 1 101 ? 12.444 5.951 16.540 1.00 51.25 101 ASP A C 1
ATOM 835 O O . ASP A 1 101 ? 12.594 6.843 15.704 1.00 51.25 101 ASP A O 1
ATOM 839 N N . SER A 1 102 ? 11.277 5.307 16.652 1.00 53.34 102 SER A N 1
ATOM 840 C CA . SER A 1 102 ? 10.204 5.517 15.679 1.00 53.34 102 SER A CA 1
ATOM 841 C C . SER A 1 102 ? 8.902 6.051 16.258 1.00 53.34 102 SER A C 1
ATOM 843 O O . SER A 1 102 ? 8.294 5.529 17.187 1.00 53.34 102 SER A O 1
ATOM 845 N N . HIS A 1 103 ? 8.417 7.085 15.585 1.00 58.44 103 HIS A N 1
ATOM 846 C CA . HIS A 1 103 ? 7.100 7.677 15.744 1.00 58.44 103 HIS A CA 1
ATOM 847 C C . HIS A 1 103 ? 5.957 6.798 15.171 1.00 58.44 103 HIS A C 1
ATOM 849 O O . HIS A 1 103 ? 4.866 7.299 14.912 1.00 58.44 103 HIS A O 1
ATOM 855 N N . GLY A 1 104 ? 6.195 5.498 14.950 1.00 59.16 104 GLY A N 1
ATOM 856 C CA . GLY A 1 104 ? 5.238 4.539 14.389 1.00 59.16 104 GLY A CA 1
ATOM 857 C C . GLY A 1 104 ? 4.833 3.464 15.399 1.00 59.16 104 GLY A C 1
ATOM 858 O O . GLY A 1 104 ? 5.607 3.081 16.270 1.00 59.16 104 GLY A O 1
ATOM 859 N N . GLU A 1 105 ? 3.610 2.944 15.281 1.00 67.69 105 GLU A N 1
ATOM 860 C CA . GLU A 1 105 ? 3.142 1.822 16.104 1.00 67.69 105 GLU A CA 1
ATOM 861 C C . GLU A 1 105 ? 3.259 0.506 15.324 1.00 67.69 105 GLU A C 1
ATOM 863 O O . GLU A 1 105 ? 2.701 0.371 14.229 1.00 67.69 105 GLU A O 1
ATOM 868 N N . ILE A 1 106 ? 3.966 -0.470 15.906 1.00 70.06 106 ILE A N 1
ATOM 869 C CA . ILE A 1 106 ? 4.055 -1.837 15.383 1.00 70.06 106 ILE A CA 1
ATOM 870 C C . ILE A 1 106 ? 2.902 -2.682 15.902 1.00 70.06 106 ILE A C 1
ATOM 872 O O . ILE A 1 106 ? 2.724 -2.866 17.106 1.00 70.06 106 ILE A O 1
ATOM 876 N N . ILE A 1 107 ? 2.218 -3.329 14.969 1.00 68.38 107 ILE A N 1
ATOM 877 C CA . ILE A 1 107 ? 1.180 -4.317 15.232 1.00 68.38 107 ILE A CA 1
ATOM 878 C C . ILE A 1 107 ? 1.686 -5.690 14.760 1.00 68.38 107 ILE A C 1
ATOM 880 O O . ILE A 1 107 ? 1.920 -5.866 13.564 1.00 68.38 107 ILE A O 1
ATOM 884 N N . PRO A 1 108 ? 1.871 -6.681 15.652 1.00 67.06 108 PRO A N 1
ATOM 885 C CA . PRO A 1 108 ? 2.058 -8.076 15.253 1.00 67.06 108 PRO A CA 1
ATOM 886 C C . PRO A 1 108 ? 0.938 -8.541 14.313 1.00 67.06 108 PRO A C 1
ATOM 888 O O . PRO A 1 108 ? -0.239 -8.395 14.635 1.00 67.06 108 PRO A O 1
ATOM 891 N N . ALA A 1 109 ? 1.290 -9.094 13.154 1.00 64.06 109 ALA A N 1
ATOM 892 C CA . ALA A 1 109 ? 0.311 -9.642 12.222 1.00 64.06 109 ALA A CA 1
ATOM 893 C C . ALA A 1 109 ? -0.002 -11.092 12.585 1.00 64.06 109 ALA A C 1
ATOM 895 O O . ALA A 1 109 ? 0.917 -11.898 12.665 1.00 64.06 109 ALA A O 1
ATOM 896 N N . TYR A 1 110 ? -1.273 -11.469 12.721 1.00 59.81 110 TYR A N 1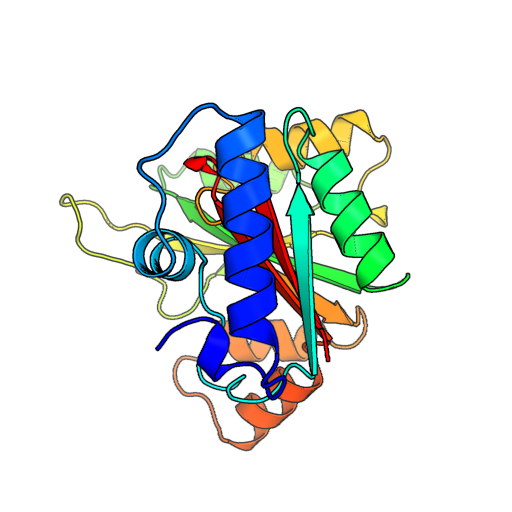
ATOM 897 C CA . TYR A 1 110 ? -1.630 -12.880 12.862 1.00 59.81 110 TYR A CA 1
ATOM 898 C C . TYR A 1 110 ? -1.939 -13.526 11.490 1.00 59.81 110 TYR A C 1
ATOM 900 O O . TYR A 1 110 ? -2.689 -12.942 10.70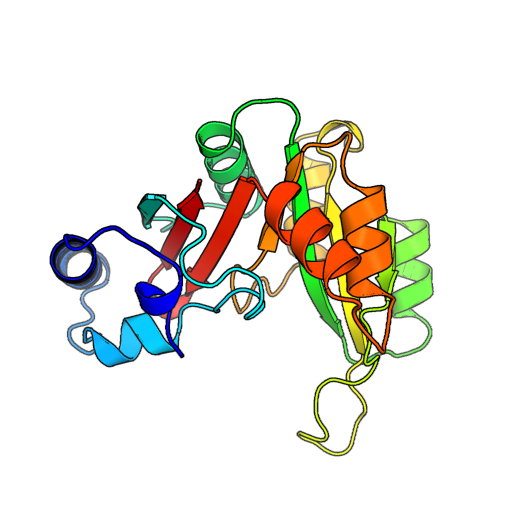5 1.00 59.81 110 TYR A O 1
ATOM 908 N N . PRO A 1 111 ? -1.431 -14.741 11.184 1.00 58.34 111 PRO A N 1
ATOM 909 C CA . PRO A 1 111 ? -0.467 -15.518 11.966 1.00 58.34 111 PRO A CA 1
ATOM 910 C C . PRO A 1 111 ? 0.929 -14.876 11.965 1.00 58.34 111 PRO A C 1
ATOM 912 O O . PRO A 1 111 ? 1.414 -14.429 10.930 1.00 58.34 111 PRO A O 1
ATOM 915 N N . ASN A 1 112 ? 1.576 -14.886 13.140 1.00 57.31 112 ASN A N 1
ATOM 916 C CA . ASN A 1 112 ? 2.852 -14.204 13.429 1.00 57.31 112 ASN A CA 1
ATOM 917 C C . ASN A 1 112 ? 4.055 -14.703 12.615 1.00 57.31 112 ASN A C 1
ATOM 919 O O . ASN A 1 112 ? 5.132 -14.126 12.732 1.00 57.31 112 ASN A O 1
ATOM 923 N N . LEU A 1 113 ? 3.895 -15.757 11.816 1.00 58.66 113 LEU A N 1
ATOM 924 C CA . LEU A 1 113 ? 4.960 -16.368 11.035 1.00 58.66 113 LEU A CA 1
ATOM 925 C C . LEU A 1 113 ? 4.545 -16.396 9.574 1.00 58.66 113 LEU A C 1
ATOM 927 O O . LEU A 1 113 ? 3.535 -17.006 9.211 1.00 58.66 113 LEU A O 1
ATOM 931 N N . LYS A 1 114 ? 5.342 -15.738 8.738 1.00 56.31 114 LYS A N 1
ATOM 932 C CA . LYS A 1 114 ? 5.225 -15.860 7.294 1.00 56.31 114 LYS A CA 1
ATOM 933 C C . LYS A 1 114 ? 6.478 -16.578 6.824 1.00 56.31 114 LYS A C 1
ATOM 935 O O . LYS A 1 114 ? 7.530 -15.967 6.719 1.00 56.31 114 LYS A O 1
ATOM 940 N N . ASP A 1 115 ? 6.299 -17.850 6.496 1.00 53.50 115 ASP A N 1
ATOM 941 C CA . ASP A 1 115 ? 7.226 -18.665 5.714 1.00 53.50 115 ASP A CA 1
ATOM 942 C C . ASP A 1 115 ? 8.414 -19.331 6.429 1.00 53.50 115 ASP A C 1
ATOM 944 O O . ASP A 1 115 ? 9.201 -18.692 7.120 1.00 53.50 115 ASP A O 1
ATOM 948 N N . ASP A 1 116 ? 8.583 -20.621 6.119 1.00 50.50 116 ASP A N 1
ATOM 949 C CA . ASP A 1 116 ? 9.759 -21.457 6.411 1.00 50.50 116 ASP A CA 1
ATOM 950 C C . ASP A 1 116 ? 10.814 -21.356 5.286 1.00 50.50 116 ASP A C 1
ATOM 952 O O . ASP A 1 116 ? 11.680 -22.219 5.120 1.00 50.50 116 ASP A O 1
ATOM 956 N N . ARG A 1 117 ? 10.747 -20.309 4.453 1.00 49.00 117 ARG A N 1
ATOM 957 C CA . ARG A 1 117 ? 11.753 -20.048 3.420 1.00 49.00 117 ARG A CA 1
ATOM 958 C C . ARG A 1 117 ? 13.070 -19.646 4.099 1.00 49.00 117 ARG A C 1
ATOM 960 O O . ARG A 1 117 ? 13.250 -18.489 4.462 1.00 49.00 117 ARG A O 1
ATOM 967 N N . ASN A 1 118 ? 14.001 -20.601 4.193 1.00 50.00 118 ASN A N 1
ATOM 968 C CA . ASN A 1 118 ? 15.409 -20.467 4.625 1.00 50.00 118 ASN A CA 1
ATOM 969 C C . ASN A 1 118 ? 15.722 -20.717 6.119 1.00 50.00 118 ASN A C 1
ATOM 971 O O . ASN A 1 118 ? 16.572 -20.024 6.680 1.00 50.00 118 ASN A O 1
ATOM 975 N N . ASP A 1 119 ? 15.091 -21.709 6.760 1.00 53.44 119 ASP A N 1
ATOM 976 C CA . ASP A 1 119 ? 15.454 -22.219 8.105 1.00 53.44 119 ASP A CA 1
ATOM 977 C C . ASP A 1 119 ? 15.375 -21.200 9.267 1.00 53.44 119 ASP A C 1
ATOM 979 O O . ASP A 1 119 ? 15.827 -21.481 10.381 1.00 53.44 119 ASP A O 1
ATOM 983 N N . LYS A 1 120 ? 14.801 -20.008 9.047 1.00 54.84 120 LYS A N 1
ATOM 984 C CA . LYS A 1 120 ? 14.641 -18.963 10.070 1.00 54.84 120 LYS A CA 1
ATOM 985 C C . LYS A 1 120 ? 13.231 -18.366 10.039 1.00 54.84 120 LYS A C 1
ATOM 987 O O . LYS A 1 120 ? 12.762 -18.018 8.959 1.00 54.84 120 LYS A O 1
ATOM 992 N N . PRO A 1 121 ? 12.571 -18.197 11.202 1.00 57.59 121 PRO A N 1
ATOM 993 C CA . PRO A 1 121 ? 11.231 -17.628 11.265 1.00 57.59 121 PRO A CA 1
ATOM 994 C C . PRO A 1 121 ? 11.257 -16.134 10.929 1.00 57.59 121 PRO A C 1
ATOM 996 O O . PRO A 1 121 ? 11.936 -15.351 11.599 1.00 57.59 121 PRO A O 1
ATOM 999 N N . TYR A 1 122 ? 10.480 -15.732 9.926 1.00 58.53 122 TYR A N 1
ATOM 1000 C CA . TYR A 1 122 ? 10.191 -14.324 9.669 1.00 58.53 122 TYR A CA 1
ATOM 1001 C C . TYR A 1 122 ? 8.916 -13.932 10.397 1.00 58.53 122 TYR A C 1
ATOM 1003 O O . TYR A 1 122 ? 7.869 -14.575 10.256 1.00 58.53 122 TYR A O 1
ATOM 1011 N N . TYR A 1 123 ? 9.003 -12.835 11.141 1.00 62.03 123 TYR A N 1
ATOM 1012 C CA . TYR A 1 123 ? 7.844 -12.252 11.791 1.00 62.03 123 TYR A CA 1
ATOM 1013 C C . TYR A 1 123 ? 7.253 -11.177 10.897 1.00 62.03 123 TYR A C 1
ATOM 1015 O O . TYR A 1 123 ? 7.967 -10.332 10.346 1.00 62.03 123 TYR A O 1
ATOM 1023 N N . LYS A 1 124 ? 5.931 -11.228 10.755 1.00 66.00 124 LYS A N 1
ATOM 1024 C CA . LYS A 1 124 ? 5.174 -10.222 10.027 1.00 66.00 124 LYS A CA 1
ATOM 1025 C C . LYS A 1 124 ? 4.611 -9.210 11.015 1.00 66.00 124 LYS A C 1
ATOM 1027 O O . LYS A 1 124 ? 3.924 -9.563 11.972 1.00 66.00 124 LYS A O 1
ATOM 1032 N N . TYR A 1 125 ? 4.880 -7.949 10.737 1.00 70.94 125 TYR A N 1
ATOM 1033 C CA . TYR A 1 125 ? 4.355 -6.812 11.463 1.00 70.94 125 TYR A CA 1
ATOM 1034 C C . TYR A 1 125 ? 3.634 -5.869 10.510 1.00 70.94 125 TYR A C 1
ATOM 1036 O O . TYR A 1 125 ? 3.826 -5.912 9.295 1.00 70.94 125 TYR A O 1
ATOM 1044 N N . TYR A 1 126 ? 2.802 -5.008 11.071 1.00 75.00 126 TYR A N 1
ATOM 1045 C CA . TYR A 1 126 ? 2.246 -3.857 10.391 1.00 75.00 126 TYR A CA 1
ATOM 1046 C C . TYR A 1 126 ? 2.741 -2.589 11.066 1.00 75.00 126 TYR A C 1
ATOM 1048 O O . TYR A 1 126 ? 2.706 -2.494 12.291 1.00 75.00 126 TYR A O 1
ATOM 1056 N N . CYS A 1 127 ? 3.183 -1.626 10.267 1.00 77.06 127 CYS A N 1
ATOM 1057 C CA . CYS A 1 127 ? 3.567 -0.307 10.743 1.00 77.06 127 CYS A CA 1
ATOM 1058 C C . CYS A 1 127 ? 2.452 0.692 10.436 1.00 77.06 127 CYS A C 1
ATOM 1060 O O . CYS A 1 127 ? 2.026 0.811 9.282 1.00 77.06 127 CYS A O 1
ATOM 1062 N N . LEU A 1 128 ? 2.006 1.412 11.464 1.00 80.00 128 LEU A N 1
ATOM 1063 C CA . LEU A 1 128 ? 1.099 2.549 11.337 1.00 80.00 128 LEU A CA 1
ATOM 1064 C C . LEU A 1 128 ? 1.896 3.830 11.106 1.00 80.00 128 LEU A C 1
ATOM 1066 O O . LEU A 1 128 ? 2.788 4.149 11.891 1.00 80.00 128 LEU A O 1
ATOM 1070 N N . ILE A 1 129 ? 1.561 4.558 10.042 1.00 81.38 129 ILE A N 1
ATOM 1071 C CA . ILE A 1 129 ? 2.246 5.795 9.658 1.00 81.38 129 ILE A CA 1
ATOM 1072 C C . ILE A 1 129 ? 1.253 6.959 9.714 1.00 81.38 129 ILE A C 1
ATOM 1074 O O . ILE A 1 129 ? 0.352 7.059 8.872 1.00 81.38 129 ILE A O 1
ATOM 1078 N N . ASP A 1 130 ? 1.447 7.839 10.694 1.00 82.38 130 ASP A N 1
ATOM 1079 C CA . ASP A 1 130 ? 0.741 9.113 10.859 1.00 82.38 130 ASP A CA 1
ATOM 1080 C C . ASP A 1 130 ? 1.730 10.246 10.575 1.00 82.38 130 ASP A C 1
ATOM 1082 O O . ASP A 1 130 ? 2.661 10.453 11.335 1.00 82.38 130 ASP A O 1
ATOM 1086 N N . ASP A 1 131 ? 1.573 10.991 9.485 1.00 77.38 131 ASP A N 1
ATOM 1087 C CA . ASP A 1 131 ? 2.540 12.034 9.104 1.00 77.38 131 ASP A CA 1
ATOM 1088 C C . ASP A 1 131 ? 2.727 13.120 10.177 1.00 77.38 131 ASP A C 1
ATOM 1090 O O . ASP A 1 131 ? 3.806 13.695 10.305 1.00 77.38 131 ASP A O 1
ATOM 1094 N N . LYS A 1 132 ? 1.694 13.360 10.992 1.00 81.31 132 LYS A N 1
ATOM 1095 C CA . LYS A 1 132 ? 1.729 14.300 12.122 1.00 81.31 132 LYS A CA 1
ATOM 1096 C C . LYS A 1 132 ? 2.669 13.878 13.248 1.00 81.31 132 LYS A C 1
ATOM 1098 O O . LYS A 1 132 ? 2.916 14.685 14.143 1.00 81.31 132 LYS A O 1
ATOM 1103 N N . SER A 1 133 ? 3.136 12.634 13.248 1.00 79.94 133 SER A N 1
ATOM 1104 C CA . SER A 1 133 ? 4.062 12.141 14.256 1.00 79.94 133 SER A CA 1
ATOM 1105 C C . SER A 1 133 ? 5.508 12.563 13.980 1.00 79.94 133 SER A C 1
ATOM 1107 O O . SER A 1 133 ? 6.320 12.469 14.891 1.00 79.94 133 SER A O 1
ATOM 1109 N N . PHE A 1 134 ? 5.815 13.054 12.775 1.00 83.44 134 PHE A N 1
ATOM 1110 C CA . PHE A 1 134 ? 7.154 13.484 12.363 1.00 83.44 134 PHE A CA 1
ATOM 1111 C C . PHE A 1 134 ? 7.268 15.013 12.390 1.00 83.44 134 PHE A C 1
ATOM 1113 O O . PHE A 1 134 ? 6.359 15.724 11.951 1.00 83.44 134 PHE A O 1
ATOM 1120 N N . GLN A 1 135 ? 8.390 15.540 12.880 1.00 83.81 135 GLN A N 1
ATOM 1121 C CA . GLN A 1 135 ? 8.616 16.988 12.973 1.00 83.81 135 GLN A CA 1
ATOM 1122 C C . GLN A 1 135 ? 9.141 17.579 11.665 1.00 83.81 135 GLN A C 1
ATOM 1124 O O . GLN A 1 135 ? 8.914 18.757 11.379 1.00 83.81 135 GLN A O 1
ATOM 1129 N N . THR A 1 136 ? 9.857 16.780 10.869 1.00 86.62 136 THR A N 1
ATOM 1130 C CA . THR A 1 136 ? 10.472 17.244 9.621 1.00 86.62 136 THR A CA 1
ATOM 1131 C C . THR A 1 136 ? 10.262 16.275 8.461 1.00 86.62 136 THR A C 1
ATOM 1133 O O . THR A 1 136 ? 10.060 15.076 8.640 1.00 86.62 136 THR A O 1
ATOM 1136 N N . TYR A 1 137 ? 10.352 16.813 7.240 1.00 88.38 137 TYR A N 1
ATOM 1137 C CA . TYR A 1 137 ? 10.359 16.016 6.012 1.00 88.38 137 TYR A CA 1
ATOM 1138 C C . TYR A 1 137 ? 11.471 14.959 6.035 1.00 88.38 137 TYR A C 1
ATOM 1140 O O . TYR A 1 137 ? 11.229 13.805 5.696 1.00 88.38 137 TYR A O 1
ATOM 1148 N N . GLU A 1 138 ? 12.674 15.363 6.452 1.00 87.81 138 GLU A N 1
ATOM 1149 C CA . GLU A 1 138 ? 13.863 14.511 6.465 1.00 87.81 138 GLU A CA 1
ATOM 1150 C C . GLU A 1 138 ? 13.712 13.352 7.448 1.00 87.81 138 GLU A C 1
ATOM 1152 O O . GLU A 1 138 ? 13.990 12.213 7.103 1.00 87.81 138 GLU A O 1
ATOM 1157 N N . GLU A 1 139 ? 13.195 13.620 8.644 1.00 85.75 139 GLU A N 1
ATOM 1158 C CA . GLU A 1 139 ? 12.921 12.595 9.651 1.00 85.75 139 GLU A CA 1
ATOM 1159 C C . GLU A 1 139 ? 11.951 11.531 9.128 1.00 85.75 139 GLU A C 1
ATOM 1161 O O . GLU A 1 139 ? 12.206 10.334 9.258 1.00 85.75 139 GLU A O 1
ATOM 1166 N N . MET A 1 140 ? 10.872 11.955 8.463 1.00 85.69 140 MET A N 1
ATOM 1167 C CA . MET A 1 140 ? 9.939 11.018 7.847 1.00 85.69 140 MET A CA 1
ATOM 1168 C C . MET A 1 140 ? 10.583 10.261 6.682 1.00 85.69 140 MET A C 1
ATOM 1170 O O . MET A 1 140 ? 10.378 9.055 6.568 1.00 85.69 140 MET A O 1
ATOM 1174 N N . ASN A 1 141 ? 11.371 10.923 5.829 1.00 85.19 141 ASN A N 1
ATOM 1175 C CA . ASN A 1 141 ? 12.058 10.245 4.730 1.00 85.19 141 ASN A CA 1
ATOM 1176 C C . ASN A 1 141 ? 13.061 9.210 5.253 1.00 85.19 141 ASN A C 1
ATOM 1178 O O . ASN A 1 141 ? 13.051 8.079 4.788 1.00 85.19 141 ASN A O 1
ATOM 1182 N N . ILE A 1 142 ? 13.852 9.554 6.269 1.00 82.38 142 ILE A N 1
ATOM 1183 C CA . ILE A 1 142 ? 14.774 8.641 6.950 1.00 82.38 142 ILE A CA 1
ATOM 1184 C C . ILE A 1 142 ? 14.015 7.488 7.601 1.00 82.38 142 ILE A C 1
ATOM 1186 O O . ILE A 1 142 ? 14.505 6.367 7.564 1.00 82.38 142 ILE A O 1
ATOM 1190 N N . PHE A 1 143 ? 12.836 7.716 8.181 1.00 81.25 143 PHE A N 1
ATOM 1191 C CA . PHE A 1 143 ? 12.021 6.641 8.744 1.00 81.25 143 PHE A CA 1
ATOM 1192 C C . PHE A 1 143 ? 11.507 5.686 7.657 1.00 81.25 143 PHE A C 1
ATOM 1194 O O . PHE A 1 143 ? 11.703 4.472 7.749 1.00 81.25 143 PHE A O 1
ATOM 1201 N N . LEU A 1 144 ? 10.888 6.236 6.609 1.00 81.25 144 LEU A N 1
ATOM 1202 C CA . LEU A 1 144 ? 10.361 5.468 5.481 1.00 81.25 144 LEU A CA 1
ATOM 1203 C C . LEU A 1 144 ? 11.474 4.751 4.709 1.00 81.25 144 LEU A C 1
ATOM 1205 O O . LEU A 1 144 ? 11.270 3.647 4.219 1.00 81.25 144 LEU A O 1
ATOM 1209 N N . GLU A 1 145 ? 12.652 5.357 4.605 1.00 78.19 145 GLU A N 1
ATOM 1210 C CA . GLU A 1 145 ? 13.833 4.681 4.107 1.00 78.19 145 GLU A CA 1
ATOM 1211 C C . GLU A 1 145 ? 14.321 3.698 5.159 1.00 78.19 145 GLU A C 1
ATOM 1213 O O . GLU A 1 145 ? 14.086 2.535 5.000 1.00 78.19 145 GLU A O 1
ATOM 1218 N N . ASN A 1 146 ? 14.941 4.056 6.269 1.00 73.12 146 ASN A N 1
ATOM 1219 C CA . ASN A 1 146 ? 15.648 3.089 7.118 1.00 73.12 146 ASN A CA 1
ATOM 1220 C C . ASN A 1 146 ? 14.804 1.952 7.703 1.00 73.12 146 ASN A C 1
ATOM 1222 O O . ASN A 1 146 ? 15.272 0.812 7.734 1.00 73.12 146 ASN A O 1
ATOM 1226 N N . TRP A 1 147 ? 13.588 2.242 8.155 1.00 68.25 147 TRP A N 1
ATOM 1227 C CA . TRP A 1 147 ? 12.757 1.254 8.840 1.00 68.25 147 TRP A CA 1
ATOM 1228 C C . TRP A 1 147 ? 11.842 0.502 7.889 1.00 68.25 147 TRP A C 1
ATOM 1230 O O . TRP A 1 147 ? 11.528 -0.659 8.130 1.00 68.25 147 TRP A O 1
ATOM 1240 N N . LEU A 1 148 ? 11.491 1.114 6.760 1.00 69.38 148 LEU A N 1
ATOM 1241 C CA . LEU A 1 148 ? 10.715 0.474 5.699 1.00 69.38 148 LEU A CA 1
ATOM 1242 C C . LEU A 1 148 ? 11.577 0.253 4.440 1.00 69.38 148 LEU A C 1
ATOM 1244 O O . LEU A 1 148 ? 11.043 0.185 3.336 1.00 69.38 148 LEU A O 1
ATOM 1248 N N . ARG A 1 149 ? 12.910 0.119 4.607 1.00 51.75 149 ARG A N 1
ATOM 1249 C CA . ARG A 1 149 ? 13.947 0.263 3.545 1.00 51.75 149 ARG A CA 1
ATOM 1250 C C . ARG A 1 149 ? 13.811 -0.681 2.378 1.00 51.75 149 ARG A C 1
ATOM 1252 O O . ARG A 1 149 ? 14.276 -0.371 1.288 1.00 51.75 149 ARG A O 1
ATOM 1259 N N . GLY A 1 150 ? 13.128 -1.791 2.603 1.00 49.59 150 GLY A N 1
ATOM 1260 C CA . GLY A 1 150 ? 12.523 -2.597 1.562 1.00 49.59 150 GLY A CA 1
ATOM 1261 C C . GLY A 1 150 ? 11.012 -2.436 1.613 1.00 49.59 150 GLY A C 1
ATOM 1262 O O . GLY A 1 150 ? 10.316 -3.283 2.167 1.00 49.59 150 GLY A O 1
ATOM 1263 N N . PHE A 1 151 ? 10.464 -1.422 0.954 1.00 56.88 151 PHE A N 1
ATOM 1264 C CA . PHE A 1 151 ? 9.091 -1.499 0.461 1.00 56.88 151 PHE A CA 1
ATOM 1265 C C . PHE A 1 151 ? 9.082 -2.468 -0.740 1.00 56.88 151 PHE A C 1
ATOM 1267 O O . PHE A 1 151 ? 8.652 -2.110 -1.829 1.00 56.88 151 PHE A O 1
ATOM 1274 N N . ASP A 1 152 ? 9.623 -3.686 -0.597 1.00 50.12 152 ASP A N 1
ATOM 1275 C CA . ASP A 1 152 ? 9.894 -4.630 -1.701 1.00 50.12 152 ASP A CA 1
ATOM 1276 C C . ASP A 1 152 ? 8.626 -4.992 -2.490 1.00 50.12 152 ASP A C 1
ATOM 1278 O O . ASP A 1 152 ? 8.689 -5.368 -3.656 1.00 50.12 152 ASP A O 1
ATOM 1282 N N . SER A 1 153 ? 7.459 -4.817 -1.872 1.00 56.03 153 SER A N 1
ATOM 1283 C CA . SER A 1 153 ? 6.133 -5.032 -2.462 1.00 56.03 153 SER A CA 1
ATOM 1284 C C . SER A 1 153 ? 5.305 -3.748 -2.620 1.00 56.03 153 SER A C 1
ATOM 1286 O O . SER A 1 153 ? 4.160 -3.804 -3.090 1.00 56.03 153 SER A O 1
ATOM 1288 N N . TYR A 1 154 ? 5.847 -2.594 -2.194 1.00 67.44 154 TYR A N 1
ATOM 1289 C CA . TYR A 1 154 ? 5.163 -1.296 -2.160 1.00 67.44 154 TYR A CA 1
ATOM 1290 C C . TYR A 1 154 ? 3.752 -1.360 -1.553 1.00 67.44 154 TYR A C 1
ATOM 1292 O O . TYR A 1 154 ? 2.914 -0.548 -1.914 1.00 67.44 154 TYR A O 1
ATOM 1300 N N . SER A 1 155 ? 3.439 -2.342 -0.695 1.00 81.12 155 SER A N 1
ATOM 1301 C CA . SER A 1 155 ? 2.048 -2.697 -0.407 1.00 81.12 155 SER A CA 1
ATOM 1302 C C . SER A 1 155 ? 1.546 -2.214 0.946 1.00 81.12 155 SER A C 1
ATOM 1304 O O . SER A 1 155 ? 2.099 -2.591 1.979 1.00 81.12 155 SER A O 1
ATOM 1306 N N . GLY A 1 156 ? 0.435 -1.486 0.956 1.00 86.56 156 GLY A N 1
ATOM 1307 C CA . GLY A 1 156 ? -0.195 -1.047 2.192 1.00 86.56 156 GLY A CA 1
ATOM 1308 C C . GLY A 1 156 ? -1.666 -0.691 2.038 1.00 86.56 156 GLY A C 1
ATOM 1309 O O . GLY A 1 156 ? -2.172 -0.410 0.949 1.00 86.56 156 GLY A O 1
ATOM 1310 N N . TYR A 1 157 ? -2.364 -0.708 3.167 1.00 89.69 157 TYR A N 1
ATOM 1311 C CA . TYR A 1 157 ? -3.739 -0.254 3.276 1.00 89.69 157 TYR A CA 1
ATOM 1312 C C . TYR A 1 157 ? -3.784 1.239 3.560 1.00 89.69 157 TYR A C 1
ATOM 1314 O O . TYR A 1 157 ? -3.015 1.763 4.367 1.00 89.69 157 TYR A O 1
ATOM 1322 N N . ILE A 1 158 ? -4.746 1.897 2.931 1.00 91.81 158 ILE A N 1
ATOM 1323 C CA . ILE A 1 158 ? -5.106 3.279 3.191 1.00 91.81 158 ILE A CA 1
ATOM 1324 C C . ILE A 1 158 ? -6.396 3.248 4.005 1.00 91.81 158 ILE A C 1
ATOM 1326 O O . ILE A 1 158 ? -7.406 2.696 3.552 1.00 91.81 158 ILE A O 1
ATOM 1330 N N . ILE A 1 159 ? -6.366 3.822 5.204 1.00 90.12 159 ILE A N 1
ATOM 1331 C CA . ILE A 1 159 ? -7.475 3.769 6.160 1.00 90.12 159 ILE A CA 1
ATOM 1332 C C . ILE A 1 159 ? -7.890 5.162 6.606 1.00 90.12 159 ILE A C 1
ATOM 1334 O O . ILE A 1 159 ? -7.076 6.087 6.650 1.00 90.12 159 ILE A O 1
ATOM 1338 N N . LYS A 1 160 ? -9.158 5.308 6.992 1.00 86.31 160 LYS A N 1
ATOM 1339 C CA . LYS A 1 160 ? -9.575 6.501 7.731 1.00 86.31 160 LYS A CA 1
ATOM 1340 C C . LYS A 1 160 ? -9.000 6.447 9.143 1.00 86.31 160 LYS A C 1
ATOM 1342 O O . LYS A 1 160 ? -9.055 5.401 9.793 1.00 86.31 160 LYS A O 1
ATOM 1347 N N . LYS A 1 161 ? -8.474 7.575 9.623 1.00 85.94 161 LYS A N 1
ATOM 1348 C CA . LYS A 1 161 ? -7.792 7.644 10.923 1.00 85.94 161 LYS A CA 1
ATOM 1349 C C . LYS A 1 161 ? -8.683 7.234 12.104 1.00 85.94 161 LYS A C 1
ATOM 1351 O O . LYS A 1 161 ? -8.208 6.582 13.025 1.00 85.94 161 LYS A O 1
ATOM 1356 N N . ASP A 1 162 ? -9.974 7.548 12.047 1.00 88.31 162 ASP A N 1
ATOM 1357 C CA . ASP A 1 162 ? -10.987 7.202 13.055 1.00 88.31 162 ASP A CA 1
ATOM 1358 C C . ASP A 1 162 ? -11.406 5.719 13.045 1.00 88.31 162 ASP A C 1
ATOM 1360 O O . ASP A 1 162 ? -12.148 5.286 13.919 1.00 88.31 162 ASP A O 1
ATOM 1364 N N . GLN A 1 163 ? -10.938 4.933 12.071 1.00 89.69 163 GLN A N 1
ATOM 1365 C CA . GLN A 1 163 ? -11.277 3.514 11.907 1.00 89.69 163 GLN A CA 1
ATOM 1366 C C . GLN A 1 163 ? -10.065 2.592 12.143 1.00 89.69 163 GLN A C 1
ATOM 1368 O O . GLN A 1 163 ? -10.073 1.420 11.750 1.00 89.69 163 GLN A O 1
ATOM 1373 N N . ILE A 1 164 ? -9.003 3.116 12.767 1.00 85.62 164 ILE A N 1
ATOM 1374 C CA . ILE A 1 164 ? -7.755 2.383 13.007 1.00 85.62 164 ILE A CA 1
ATOM 1375 C C . ILE A 1 164 ? -7.962 1.144 13.882 1.00 85.62 164 ILE A C 1
ATOM 1377 O O . ILE A 1 164 ? -7.416 0.086 13.575 1.00 85.62 164 ILE A O 1
ATOM 1381 N N . ASP A 1 165 ? -8.790 1.246 14.922 1.00 86.88 165 ASP A N 1
ATOM 1382 C CA . ASP A 1 165 ? -8.981 0.168 15.894 1.00 86.88 165 ASP A CA 1
ATOM 1383 C C . ASP A 1 165 ? -9.622 -1.062 15.250 1.00 86.88 165 ASP A C 1
ATOM 1385 O O . ASP A 1 165 ? -9.200 -2.185 15.509 1.00 86.88 165 ASP A O 1
ATOM 1389 N N . ILE A 1 166 ? -10.550 -0.859 14.310 1.00 88.62 166 ILE A N 1
ATOM 1390 C CA . ILE A 1 166 ? -11.139 -1.945 13.513 1.00 88.62 166 ILE A CA 1
ATOM 1391 C C . ILE A 1 166 ? -10.052 -2.679 12.725 1.00 88.62 166 ILE A C 1
ATOM 1393 O O . ILE A 1 166 ? -10.041 -3.910 12.673 1.00 88.62 166 ILE A O 1
ATOM 1397 N N . CYS A 1 167 ? -9.126 -1.929 12.122 1.00 85.50 167 CYS A N 1
ATOM 1398 C CA . CYS A 1 167 ? -8.027 -2.509 11.357 1.00 85.50 167 CYS A CA 1
ATOM 1399 C C . CYS A 1 167 ? -7.079 -3.285 12.268 1.00 85.50 167 CYS A C 1
ATOM 1401 O O . CYS A 1 167 ? -6.729 -4.415 11.945 1.00 85.50 167 CYS A O 1
ATOM 1403 N N . LYS A 1 168 ? -6.718 -2.727 13.429 1.00 83.38 168 LYS A N 1
ATOM 1404 C CA . LYS A 1 168 ? -5.909 -3.426 14.436 1.00 83.38 168 LYS A CA 1
ATOM 1405 C C . LYS A 1 168 ? -6.556 -4.748 14.826 1.00 83.38 168 LYS A C 1
ATOM 1407 O O . LYS A 1 168 ? -5.933 -5.793 14.661 1.00 83.38 168 LYS A O 1
ATOM 1412 N N . THR A 1 169 ? -7.811 -4.719 15.273 1.00 86.62 169 THR A N 1
ATOM 1413 C CA . THR A 1 169 ? -8.545 -5.921 15.688 1.00 86.62 169 THR A CA 1
ATOM 1414 C C . THR A 1 169 ? -8.572 -6.971 14.577 1.00 86.62 169 THR A C 1
ATOM 1416 O O . THR A 1 169 ? -8.234 -8.126 14.826 1.00 86.62 169 THR A O 1
ATOM 1419 N N . TYR A 1 170 ? -8.869 -6.571 13.336 1.00 87.06 170 TYR A N 1
ATOM 1420 C CA . TYR A 1 170 ? -8.870 -7.482 12.187 1.00 87.06 170 TYR A CA 1
ATOM 1421 C C . TYR A 1 170 ? -7.510 -8.151 11.931 1.00 87.06 170 TYR A C 1
ATOM 1423 O O . TYR A 1 170 ? -7.460 -9.331 11.587 1.00 87.06 170 TYR A O 1
ATOM 1431 N N . LEU A 1 171 ? -6.410 -7.406 12.078 1.00 79.00 171 LEU A N 1
ATOM 1432 C CA . LEU A 1 171 ? -5.051 -7.897 11.823 1.00 79.00 171 LEU A CA 1
ATOM 1433 C C . LEU A 1 171 ? -4.500 -8.773 12.966 1.00 79.00 171 LEU A C 1
ATOM 1435 O O . LEU A 1 171 ? -3.599 -9.579 12.726 1.00 79.00 171 LEU A O 1
ATOM 1439 N N . PHE A 1 172 ? -5.046 -8.642 14.180 1.00 77.19 172 PHE A N 1
ATOM 1440 C CA . PHE A 1 172 ? -4.674 -9.442 15.353 1.00 77.19 172 PHE A CA 1
ATOM 1441 C C . PHE A 1 172 ? -5.465 -10.749 15.497 1.00 77.19 172 PHE A C 1
ATOM 1443 O O . PHE A 1 172 ? -4.963 -11.708 16.090 1.00 77.19 172 PHE A O 1
ATOM 1450 N N . GLU A 1 173 ? -6.705 -10.808 15.008 1.00 76.75 173 GLU A N 1
ATOM 1451 C CA . GLU A 1 173 ? -7.561 -11.975 15.216 1.00 76.75 173 GLU A CA 1
ATOM 1452 C C . GLU A 1 173 ? -7.207 -13.153 14.293 1.00 76.75 173 GLU A C 1
ATOM 1454 O O . GLU A 1 173 ? -7.239 -13.061 13.069 1.00 76.75 173 GLU A O 1
ATOM 1459 N N . ASN A 1 174 ? -6.953 -14.317 14.900 1.00 68.31 174 ASN A N 1
ATOM 1460 C CA . ASN A 1 174 ? -6.745 -15.583 14.186 1.00 68.31 174 ASN A CA 1
ATOM 1461 C C . ASN A 1 174 ? -8.000 -16.041 13.426 1.00 68.31 174 ASN A C 1
ATOM 1463 O O . ASN A 1 174 ? -7.930 -16.531 12.301 1.00 68.31 174 ASN A O 1
ATOM 1467 N N . LYS A 1 175 ? -9.170 -15.892 14.054 1.00 76.38 175 LYS A N 1
ATOM 1468 C CA . LYS A 1 175 ? -10.455 -16.302 13.485 1.00 76.38 175 LYS A CA 1
ATOM 1469 C C . LYS A 1 175 ? -11.306 -15.076 13.235 1.00 76.38 175 LYS A C 1
ATOM 1471 O O . LYS A 1 175 ? -11.895 -14.535 14.161 1.00 76.38 175 LYS A O 1
ATOM 1476 N N . LYS A 1 176 ? -11.388 -14.688 11.971 1.00 81.62 176 LYS A N 1
ATOM 1477 C CA . LYS A 1 176 ? -12.146 -13.522 11.540 1.00 81.62 176 LYS A CA 1
ATOM 1478 C C . LYS A 1 176 ? -13.627 -13.878 11.470 1.00 81.62 176 LYS A C 1
ATOM 1480 O O . LYS A 1 176 ? -14.024 -14.833 10.804 1.00 81.62 176 LYS A O 1
ATOM 1485 N N . SER A 1 177 ? -14.446 -13.144 12.215 1.00 86.62 177 SER A N 1
ATOM 1486 C CA . SER A 1 177 ? -15.901 -13.239 12.097 1.00 86.62 177 SER A CA 1
ATOM 1487 C C . SER A 1 177 ? -16.386 -12.428 10.892 1.00 86.62 177 SER A C 1
ATOM 1489 O O . SER A 1 177 ? -15.790 -11.406 10.553 1.00 86.62 177 SER A O 1
ATOM 1491 N N . LEU A 1 178 ? -17.500 -12.834 10.273 1.00 87.44 178 LEU A N 1
ATOM 1492 C CA . LEU A 1 178 ? -18.085 -12.090 9.149 1.00 87.44 178 LEU A CA 1
ATOM 1493 C C . LEU A 1 178 ? -18.350 -10.602 9.485 1.00 87.44 178 LEU A C 1
ATOM 1495 O O . LEU A 1 178 ? -18.017 -9.749 8.665 1.00 87.44 178 LEU A O 1
ATOM 1499 N N . PRO A 1 179 ? -18.873 -10.235 10.678 1.00 91.88 179 PRO A N 1
ATOM 1500 C CA . PRO A 1 179 ? -19.006 -8.826 11.053 1.00 91.88 179 PRO A CA 1
ATOM 1501 C C . PRO A 1 179 ? -17.671 -8.073 11.084 1.00 91.88 179 PRO A C 1
ATOM 1503 O O . PRO A 1 179 ? -17.603 -6.928 10.641 1.00 91.88 179 PRO A O 1
ATOM 1506 N N . LEU A 1 180 ? -16.603 -8.708 11.576 1.00 89.44 180 LEU A N 1
ATOM 1507 C CA . LEU A 1 180 ? -15.278 -8.095 11.633 1.00 89.44 180 LEU A CA 1
ATOM 1508 C C . LEU A 1 180 ? -14.679 -7.913 10.229 1.00 89.44 180 LEU A C 1
ATOM 1510 O O . LEU A 1 180 ? -14.129 -6.852 9.944 1.00 89.44 180 LEU A O 1
ATOM 1514 N N . GLU A 1 181 ? -14.854 -8.889 9.332 1.00 90.38 181 GLU A N 1
ATOM 1515 C CA . GLU A 1 181 ? -14.487 -8.767 7.912 1.00 90.38 181 GLU A CA 1
ATOM 1516 C C . GLU A 1 181 ? -15.228 -7.618 7.223 1.00 90.38 181 GLU A C 1
ATOM 1518 O O . GLU A 1 181 ? -14.614 -6.824 6.512 1.00 90.38 181 GLU A O 1
ATOM 1523 N N . MET A 1 182 ? -16.537 -7.485 7.455 1.00 90.38 182 MET A N 1
ATOM 1524 C CA . MET A 1 182 ? -17.330 -6.389 6.891 1.00 90.38 182 MET A CA 1
ATOM 1525 C C . MET A 1 182 ? -16.876 -5.026 7.420 1.00 90.38 182 MET A C 1
ATOM 1527 O O . MET A 1 182 ? -16.755 -4.073 6.647 1.00 90.38 182 MET A O 1
ATOM 1531 N N . ASN A 1 183 ? -16.594 -4.928 8.720 1.00 91.88 183 ASN A N 1
ATOM 1532 C CA . ASN A 1 183 ? -16.107 -3.697 9.336 1.00 91.88 183 ASN A CA 1
ATOM 1533 C C . ASN A 1 183 ? -14.726 -3.310 8.798 1.00 91.88 183 ASN A C 1
ATOM 1535 O O . ASN A 1 183 ? -14.529 -2.155 8.419 1.00 91.88 183 ASN A O 1
ATOM 1539 N N . PHE A 1 184 ? -13.807 -4.273 8.683 1.00 91.00 184 PHE A N 1
ATOM 1540 C CA . PHE A 1 184 ? -12.507 -4.066 8.049 1.00 91.00 184 PHE A CA 1
ATOM 1541 C C . PHE A 1 184 ? -12.661 -3.625 6.592 1.00 91.00 184 PHE A C 1
ATOM 1543 O O . PHE A 1 184 ? -12.128 -2.595 6.185 1.00 91.00 184 PHE A O 1
ATOM 1550 N N . LYS A 1 185 ? -13.473 -4.338 5.805 1.00 91.38 185 LYS A N 1
ATOM 1551 C CA . LYS A 1 185 ? -13.762 -3.950 4.423 1.00 91.38 185 LYS A CA 1
ATOM 1552 C C . LYS A 1 185 ? -14.250 -2.511 4.347 1.00 91.38 185 LYS A C 1
ATOM 1554 O O . LYS A 1 185 ? -13.837 -1.800 3.438 1.00 91.38 185 LYS A O 1
ATOM 1559 N N . ASN A 1 186 ? -15.091 -2.059 5.275 1.00 89.94 186 ASN A N 1
ATOM 1560 C CA . ASN A 1 186 ? -15.617 -0.695 5.309 1.00 89.94 186 ASN A CA 1
ATOM 1561 C C . ASN A 1 186 ? -14.583 0.362 5.734 1.00 89.94 186 ASN A C 1
ATOM 1563 O O . ASN A 1 186 ? -14.637 1.473 5.198 1.00 89.94 186 ASN A O 1
ATOM 1567 N N . SER A 1 187 ? -13.640 0.029 6.621 1.00 90.38 187 SER A N 1
ATOM 1568 C CA . SER A 1 187 ? -12.603 0.953 7.105 1.00 90.38 187 SER A CA 1
ATOM 1569 C C . SER A 1 187 ? -11.507 1.241 6.073 1.00 90.38 187 SER A C 1
ATOM 1571 O O . SER A 1 187 ? -10.961 2.349 6.055 1.00 90.38 187 SER A O 1
ATOM 1573 N N . ILE A 1 188 ? -11.214 0.284 5.185 1.00 91.56 188 ILE A N 1
ATOM 1574 C CA . ILE A 1 188 ? -10.263 0.470 4.083 1.00 91.56 188 ILE A CA 1
ATOM 1575 C C . ILE A 1 188 ? -10.849 1.432 3.044 1.00 91.56 188 ILE A C 1
ATOM 1577 O O . ILE A 1 188 ? -11.938 1.201 2.519 1.00 91.56 188 ILE A O 1
ATOM 1581 N N . ILE A 1 189 ? -10.125 2.498 2.707 1.00 92.12 189 ILE A N 1
ATOM 1582 C CA . ILE A 1 189 ? -10.492 3.428 1.622 1.00 92.12 189 ILE A CA 1
ATOM 1583 C C . ILE A 1 189 ? -9.691 3.181 0.344 1.00 92.12 189 ILE A C 1
ATOM 1585 O O . ILE A 1 189 ? -10.136 3.535 -0.748 1.00 92.12 189 ILE A O 1
ATOM 1589 N N . GLY A 1 190 ? -8.540 2.527 0.470 1.00 92.69 190 GLY A N 1
ATOM 1590 C CA . GLY A 1 190 ? -7.704 2.171 -0.658 1.00 92.69 190 GLY A CA 1
ATOM 1591 C C . GLY A 1 190 ? -6.617 1.178 -0.286 1.00 92.69 190 GLY A C 1
ATOM 1592 O O . GLY A 1 190 ? -6.405 0.849 0.881 1.00 92.69 190 GLY A O 1
ATOM 1593 N N . PHE A 1 191 ? -5.926 0.708 -1.306 1.00 92.12 191 PHE A N 1
ATOM 1594 C CA . PHE A 1 191 ? -4.760 -0.146 -1.188 1.00 92.12 191 PHE A CA 1
ATOM 1595 C C . PHE A 1 191 ? -3.752 0.309 -2.228 1.00 92.12 191 PHE A C 1
ATOM 1597 O O . PHE A 1 191 ? -4.119 0.539 -3.380 1.00 92.12 191 PHE A O 1
ATOM 1604 N N . PHE A 1 192 ? -2.496 0.439 -1.836 1.00 90.75 192 PHE A N 1
ATOM 1605 C CA . PHE A 1 192 ? -1.414 0.671 -2.778 1.00 90.75 192 PHE A CA 1
ATOM 1606 C C . PHE A 1 192 ? -0.497 -0.545 -2.807 1.00 90.75 192 PHE A C 1
ATOM 1608 O O . PHE A 1 192 ? -0.409 -1.272 -1.825 1.00 90.75 192 PHE A O 1
ATOM 1615 N N . SER A 1 193 ? 0.116 -0.788 -3.957 1.00 88.25 193 SER A N 1
ATOM 1616 C CA . SER A 1 193 ? 1.188 -1.754 -4.190 1.00 88.25 193 SER A CA 1
ATOM 1617 C C . SER A 1 193 ? 2.034 -1.265 -5.360 1.00 88.25 193 SER A C 1
ATOM 1619 O O . SER A 1 193 ? 1.670 -0.308 -6.029 1.00 88.25 193 SER A O 1
ATOM 1621 N N . GLY A 1 194 ? 3.174 -1.867 -5.636 1.00 81.00 194 GLY A N 1
ATOM 1622 C CA . GLY A 1 194 ? 4.083 -1.388 -6.663 1.00 81.00 194 GLY A CA 1
ATOM 1623 C C . GLY A 1 194 ? 5.244 -2.341 -6.859 1.00 81.00 194 GLY A C 1
ATOM 1624 O O . GLY A 1 194 ? 5.373 -3.344 -6.161 1.00 81.00 194 GLY A O 1
ATOM 1625 N N . THR A 1 195 ? 6.091 -2.016 -7.824 1.00 75.94 195 THR A N 1
ATOM 1626 C CA . THR A 1 195 ? 7.241 -2.840 -8.204 1.00 75.94 195 THR A CA 1
ATOM 1627 C C . THR A 1 195 ? 8.433 -1.941 -8.512 1.00 75.94 195 THR A C 1
ATOM 1629 O O . THR A 1 195 ? 8.374 -1.104 -9.418 1.00 75.94 195 THR A O 1
ATOM 1632 N N . HIS A 1 196 ? 9.525 -2.129 -7.762 1.00 74.81 196 HIS A N 1
ATOM 1633 C CA . HIS A 1 196 ? 10.805 -1.432 -7.975 1.00 74.81 196 HIS A CA 1
ATOM 1634 C C . HIS A 1 196 ? 11.337 -1.667 -9.387 1.00 74.81 196 HIS A C 1
ATOM 1636 O O . HIS A 1 196 ? 11.842 -0.767 -10.047 1.00 74.81 196 HIS A O 1
ATOM 1642 N N . GLU A 1 197 ? 11.153 -2.882 -9.893 1.00 71.12 197 GLU A N 1
ATOM 1643 C CA . GLU A 1 197 ? 11.637 -3.315 -11.202 1.00 71.12 197 GLU A CA 1
ATOM 1644 C C . GLU A 1 197 ? 11.020 -2.503 -12.349 1.00 71.12 197 GLU A C 1
ATOM 1646 O O . GLU A 1 197 ? 11.664 -2.314 -13.389 1.00 71.12 197 GLU A O 1
ATOM 1651 N N . CYS A 1 198 ? 9.787 -2.022 -12.160 1.00 73.12 198 CYS A N 1
ATOM 1652 C CA . CYS A 1 198 ? 9.056 -1.215 -13.135 1.00 73.12 198 CYS A CA 1
ATOM 1653 C 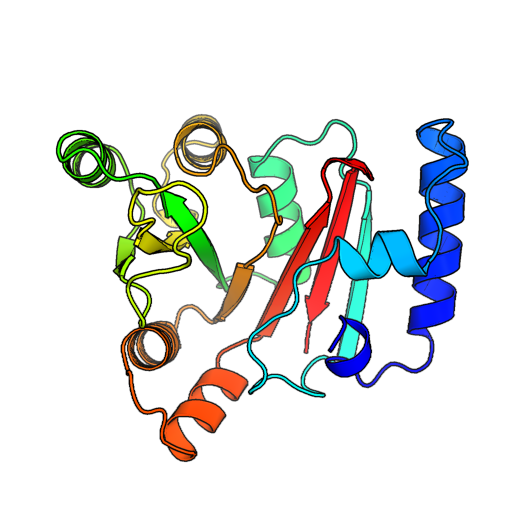C . CYS A 1 198 ? 8.873 0.248 -12.704 1.00 73.12 198 CYS A C 1
ATOM 1655 O O . CYS A 1 198 ? 8.161 0.973 -13.399 1.00 73.12 198 CYS A O 1
ATOM 1657 N N . ASN A 1 199 ? 9.450 0.674 -11.571 1.00 80.25 199 ASN A N 1
ATOM 1658 C CA . ASN A 1 199 ? 9.261 2.003 -10.973 1.00 80.25 199 ASN A CA 1
ATOM 1659 C C . ASN A 1 199 ? 7.797 2.470 -11.004 1.00 80.25 199 ASN A C 1
ATOM 1661 O O . ASN A 1 199 ? 7.500 3.605 -11.370 1.00 80.25 199 ASN A O 1
ATOM 1665 N N . THR A 1 200 ? 6.862 1.569 -10.701 1.00 84.31 200 THR A N 1
ATOM 1666 C CA . THR A 1 200 ? 5.431 1.863 -10.809 1.00 84.31 200 THR A CA 1
ATOM 1667 C C . THR A 1 200 ? 4.742 1.617 -9.483 1.00 84.31 200 THR A C 1
ATOM 1669 O O . THR A 1 200 ? 4.828 0.520 -8.928 1.00 84.31 200 THR A O 1
ATOM 1672 N N . LEU A 1 201 ? 4.013 2.631 -9.027 1.00 88.62 201 LEU A N 1
ATOM 1673 C CA . LEU A 1 201 ? 3.064 2.548 -7.931 1.00 88.62 201 LEU A CA 1
ATOM 1674 C C . LEU A 1 201 ? 1.654 2.376 -8.498 1.00 88.62 201 LEU A C 1
ATOM 1676 O O . LEU A 1 201 ? 1.235 3.063 -9.430 1.00 88.62 201 LEU A O 1
ATOM 1680 N N . VAL A 1 202 ? 0.914 1.457 -7.909 1.00 89.38 202 VAL A N 1
ATOM 1681 C CA . VAL A 1 202 ? -0.478 1.164 -8.199 1.00 89.38 202 VAL A CA 1
ATOM 1682 C C . VAL A 1 202 ? -1.298 1.506 -6.973 1.00 89.38 202 VAL A C 1
ATOM 1684 O O . VAL A 1 202 ? -1.062 0.962 -5.902 1.00 89.38 202 VAL A O 1
ATOM 1687 N N . VAL A 1 203 ? -2.274 2.393 -7.128 1.00 91.25 203 VAL A N 1
ATOM 1688 C CA . VAL A 1 203 ? -3.171 2.795 -6.042 1.00 91.25 203 VAL A CA 1
ATOM 1689 C C . VAL A 1 203 ? -4.599 2.467 -6.444 1.00 91.25 203 VAL A C 1
ATOM 1691 O O . VAL A 1 203 ? -5.120 3.022 -7.413 1.00 91.25 203 VAL A O 1
ATOM 1694 N N . MET A 1 204 ? -5.225 1.558 -5.706 1.00 90.81 204 MET A N 1
ATOM 1695 C CA . MET A 1 204 ? -6.642 1.237 -5.799 1.00 90.81 204 MET A CA 1
ATOM 1696 C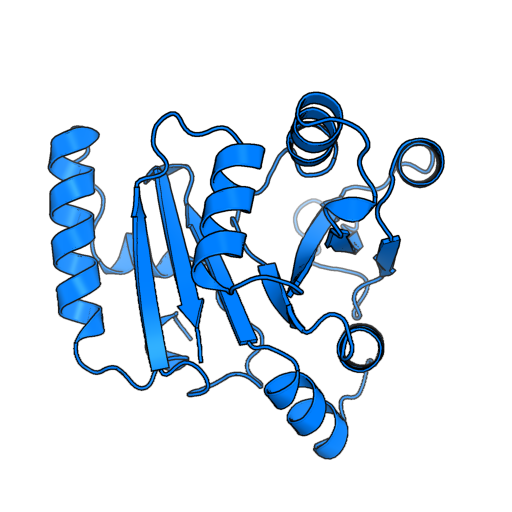 C . MET A 1 204 ? -7.421 2.035 -4.759 1.00 90.81 204 MET A C 1
ATOM 1698 O O . MET A 1 204 ? -7.028 2.079 -3.592 1.00 90.81 204 MET A O 1
ATOM 1702 N N . THR A 1 205 ? -8.541 2.633 -5.155 1.00 91.50 205 THR A N 1
ATOM 1703 C CA . THR A 1 205 ? -9.438 3.335 -4.226 1.00 91.50 205 THR A CA 1
ATOM 1704 C C . THR A 1 205 ? -10.869 2.858 -4.384 1.00 91.50 205 THR A C 1
ATOM 1706 O O . THR A 1 205 ? -11.282 2.397 -5.454 1.00 91.50 205 THR A O 1
ATOM 1709 N N . LYS A 1 206 ? -11.629 2.987 -3.299 1.00 90.25 206 LYS A N 1
ATOM 1710 C CA . LYS A 1 206 ? -13.089 2.958 -3.362 1.00 90.25 206 LYS A CA 1
ATOM 1711 C C . LYS A 1 206 ? -13.647 4.107 -4.191 1.00 90.25 206 LYS A C 1
ATOM 1713 O O . LYS A 1 206 ? -12.905 5.090 -4.432 1.00 90.25 206 LYS A O 1
#

Radius of gyration: 17.13 Å; chains: 1; bounding box: 37×40×44 Å

pLDDT: mean 77.24, std 12.25, range [49.0, 92.69]